Protein AF-A0A7C7L751-F1 (afdb_monomer_lite)

Foldseek 3Di:
DDQDPQDPVLVVLLVVLLVVLVVLLVCLLCVVVVVDDDLVSLQVNLVSLLVNLLSVCCRPVNDVVSVVLLVVLLVVQLVLVLCCDVPLPRPGHDADDPSQDDDDSRHRSSRSSNRSSQVSLVVVLVVLVVVVVCCVVPPDDDDDDDDVVVSCVSVVSSCSSNVSVVLSVCCVPPVVVSVVVPPPDDDPDPDDDDDDDDDDDDDDDDDDDDDDDDDDDDDDDDDDDDD

Structure (mmCIF, N/CA/C/O backbone):
data_AF-A0A7C7L751-F1
#
_entry.id   AF-A0A7C7L751-F1
#
loop_
_atom_site.group_PDB
_atom_site.id
_atom_site.type_symbol
_atom_site.label_atom_id
_atom_site.label_alt_id
_atom_site.label_comp_id
_atom_site.label_asym_id
_atom_site.label_entity_id
_atom_site.label_seq_id
_atom_site.pdbx_PDB_ins_code
_atom_site.Cartn_x
_atom_site.Cartn_y
_atom_site.Cartn_z
_atom_site.occupancy
_atom_site.B_iso_or_equiv
_atom_site.auth_seq_id
_atom_site.auth_comp_id
_atom_site.auth_asym_id
_atom_site.auth_atom_id
_atom_site.pdbx_PDB_model_num
ATOM 1 N N . MET A 1 1 ? -23.954 0.627 15.867 1.00 35.19 1 MET A N 1
ATOM 2 C CA . MET A 1 1 ? -23.634 -0.769 16.258 1.00 35.19 1 MET A CA 1
ATOM 3 C C . MET A 1 1 ? -22.351 -0.752 17.073 1.00 35.19 1 MET A C 1
ATOM 5 O O . MET A 1 1 ? -21.458 0.005 16.720 1.00 35.19 1 MET A O 1
ATOM 9 N N . LYS A 1 2 ? -22.255 -1.523 18.163 1.00 32.59 2 LYS A N 1
ATOM 10 C CA . LYS A 1 2 ? -21.018 -1.618 18.959 1.00 32.59 2 LYS A CA 1
ATOM 11 C C . LYS A 1 2 ? -20.047 -2.543 18.206 1.00 32.59 2 LYS A C 1
ATOM 13 O O . LYS A 1 2 ? -20.473 -3.654 17.889 1.00 32.59 2 LYS A O 1
ATOM 18 N N . PRO A 1 3 ? -18.810 -2.129 17.870 1.00 47.38 3 PRO A N 1
ATOM 19 C CA . PRO A 1 3 ? -17.875 -3.024 17.196 1.00 47.38 3 PRO A CA 1
ATOM 20 C C . PRO A 1 3 ? -17.608 -4.244 18.092 1.00 47.38 3 PRO A C 1
ATOM 22 O O . PRO A 1 3 ? -17.521 -4.083 19.317 1.00 47.38 3 PRO A O 1
ATOM 25 N N . PRO A 1 4 ? -17.504 -5.462 17.526 1.00 50.38 4 PRO A N 1
ATOM 26 C CA . PRO A 1 4 ? -17.192 -6.644 18.316 1.00 50.38 4 PRO A CA 1
ATOM 27 C C . PRO A 1 4 ? -15.842 -6.438 19.018 1.00 50.38 4 PRO A C 1
ATOM 29 O O . PRO A 1 4 ? -14.924 -5.863 18.422 1.00 50.38 4 PRO A O 1
ATOM 32 N N . PRO A 1 5 ? -15.686 -6.869 20.282 1.00 55.75 5 PRO A N 1
ATOM 33 C CA . PRO A 1 5 ? -14.441 -6.673 21.006 1.00 55.75 5 PRO A CA 1
ATOM 34 C C . PRO A 1 5 ? -13.314 -7.426 20.293 1.00 55.75 5 PRO A C 1
ATOM 36 O O . PRO A 1 5 ? -13.259 -8.653 20.338 1.00 55.75 5 PRO A O 1
ATOM 39 N N . ALA A 1 6 ? -12.409 -6.682 19.647 1.00 64.69 6 ALA A N 1
ATOM 40 C CA . ALA A 1 6 ? -11.219 -7.250 19.023 1.00 64.69 6 ALA A CA 1
ATOM 41 C C . ALA A 1 6 ? -10.490 -8.144 20.029 1.00 64.69 6 ALA A C 1
ATOM 43 O O . ALA A 1 6 ? -10.083 -7.667 21.099 1.00 64.69 6 ALA A O 1
ATOM 44 N N . SER A 1 7 ? -10.342 -9.424 19.675 1.00 77.69 7 SER A N 1
ATOM 45 C CA . SER A 1 7 ? -9.676 -10.418 20.512 1.00 77.69 7 SER A CA 1
ATOM 46 C C . SER A 1 7 ? -8.258 -9.953 20.856 1.00 77.69 7 SER A C 1
ATOM 48 O O . SER A 1 7 ? -7.633 -9.199 20.103 1.00 77.69 7 SER A O 1
ATOM 50 N N . ARG A 1 8 ? -7.718 -10.404 21.997 1.00 81.75 8 ARG A N 1
ATOM 51 C CA . ARG A 1 8 ? -6.341 -10.047 22.395 1.00 81.75 8 ARG A CA 1
ATOM 52 C C . ARG A 1 8 ? -5.331 -10.409 21.296 1.00 81.75 8 ARG A C 1
ATOM 54 O O . ARG A 1 8 ? -4.416 -9.636 21.042 1.00 81.75 8 ARG A O 1
ATOM 61 N N . VAL A 1 9 ? -5.579 -11.522 20.597 1.00 80.81 9 VAL A N 1
ATOM 62 C CA . VAL A 1 9 ? -4.821 -11.991 19.427 1.00 80.81 9 VAL A CA 1
ATOM 63 C C . VAL A 1 9 ? -4.841 -10.969 18.287 1.00 80.81 9 VAL A C 1
ATOM 65 O O . VAL A 1 9 ? -3.786 -10.632 17.767 1.00 80.81 9 VAL A O 1
ATOM 68 N N . TRP A 1 10 ? -6.007 -10.419 17.930 1.00 76.62 10 TRP A N 1
ATOM 69 C CA . TRP A 1 10 ? -6.113 -9.416 16.863 1.00 76.62 10 TRP A CA 1
ATOM 70 C C . TRP A 1 10 ? -5.356 -8.128 17.193 1.00 76.62 10 TRP A C 1
ATOM 72 O O . TRP A 1 10 ? -4.640 -7.588 16.354 1.00 76.62 10 TRP A O 1
ATOM 82 N N . ARG A 1 11 ? -5.464 -7.654 18.441 1.00 77.25 11 ARG A N 1
ATOM 83 C CA . ARG A 1 11 ? -4.720 -6.469 18.899 1.00 77.25 11 ARG A CA 1
ATOM 84 C C . ARG A 1 11 ? -3.210 -6.710 18.865 1.00 77.25 11 ARG A C 1
ATOM 86 O O . ARG A 1 11 ? -2.479 -5.854 18.380 1.00 77.25 11 ARG A O 1
ATOM 93 N N . ALA A 1 12 ? -2.760 -7.876 19.333 1.00 82.88 12 ALA A N 1
ATOM 94 C CA . ALA A 1 12 ? -1.356 -8.269 19.266 1.00 82.88 12 ALA A CA 1
ATOM 95 C C . ALA A 1 12 ? -0.859 -8.341 17.813 1.00 82.88 12 ALA A C 1
ATOM 97 O O . ALA A 1 12 ? 0.182 -7.771 17.511 1.00 82.88 12 ALA A O 1
ATOM 98 N N . LEU A 1 13 ? -1.630 -8.950 16.904 1.00 82.94 13 LEU A N 1
ATOM 99 C CA . LEU A 1 13 ? -1.309 -9.029 15.477 1.00 82.94 13 LEU A CA 1
ATOM 100 C C . LEU A 1 13 ? -1.128 -7.639 14.850 1.00 82.94 13 LEU A C 1
ATOM 102 O O . LEU A 1 13 ? -0.109 -7.390 14.215 1.00 82.94 13 LEU A O 1
ATOM 106 N N . VAL A 1 14 ? -2.075 -6.718 15.062 1.00 77.19 14 VAL A N 1
ATOM 107 C CA . VAL A 1 14 ? -1.998 -5.348 14.521 1.00 77.19 14 VAL A CA 1
ATOM 108 C C . VAL A 1 14 ? -0.781 -4.593 15.070 1.00 77.19 14 VAL A C 1
ATOM 110 O O . VAL A 1 14 ? -0.084 -3.932 14.304 1.00 77.19 14 VAL A O 1
ATOM 113 N N . VAL A 1 15 ? -0.477 -4.726 16.367 1.00 80.94 15 VAL A N 1
ATOM 114 C CA . VAL A 1 15 ? 0.705 -4.098 16.990 1.00 80.94 15 VAL A CA 1
ATOM 115 C C . VAL A 1 15 ? 2.013 -4.700 16.463 1.00 80.94 15 VAL A C 1
ATOM 117 O O . VAL A 1 15 ? 2.945 -3.957 16.164 1.00 80.94 15 VAL A O 1
ATOM 120 N N . VAL A 1 16 ? 2.089 -6.024 16.300 1.00 85.50 16 VAL A N 1
ATOM 121 C CA . VAL A 1 16 ? 3.265 -6.706 15.732 1.00 85.50 16 VAL A CA 1
ATOM 122 C C . VAL A 1 16 ? 3.484 -6.296 14.277 1.00 85.50 16 VAL A C 1
ATOM 124 O O . VAL A 1 16 ? 4.601 -5.938 13.919 1.00 85.50 16 VAL A O 1
ATOM 127 N N . LEU A 1 17 ? 2.431 -6.278 13.453 1.00 81.50 17 LEU A N 1
ATOM 128 C CA . LEU A 1 17 ? 2.505 -5.834 12.058 1.00 81.50 17 LEU A CA 1
ATOM 129 C C . LEU A 1 17 ? 2.935 -4.363 11.944 1.00 81.50 17 LEU A C 1
ATOM 131 O O . LEU A 1 17 ? 3.755 -4.038 11.089 1.00 81.50 17 LEU A O 1
ATOM 135 N N . PHE A 1 18 ? 2.443 -3.490 12.831 1.00 80.62 18 PHE A N 1
ATOM 136 C CA . PHE A 1 18 ? 2.855 -2.085 12.893 1.00 80.62 18 PHE A CA 1
ATOM 137 C C . PHE A 1 18 ? 4.352 -1.927 13.202 1.00 80.62 18 PHE A C 1
ATOM 139 O O . PHE A 1 18 ? 5.054 -1.217 12.484 1.00 80.62 18 PHE A O 1
ATOM 146 N N . TRP A 1 19 ? 4.865 -2.603 14.236 1.00 85.31 19 TRP A N 1
ATOM 147 C CA . TRP A 1 19 ? 6.284 -2.509 14.602 1.00 85.31 19 TRP A CA 1
ATOM 148 C C . TRP A 1 19 ? 7.206 -3.182 13.584 1.00 85.31 19 TRP A C 1
ATOM 150 O O . TRP A 1 19 ? 8.242 -2.612 13.240 1.00 85.31 19 TRP A O 1
ATOM 160 N N . ALA A 1 20 ? 6.817 -4.347 13.058 1.00 83.38 20 ALA A N 1
ATOM 161 C CA . ALA A 1 20 ? 7.533 -5.014 11.974 1.00 83.38 20 ALA A CA 1
ATOM 162 C C . ALA A 1 20 ? 7.642 -4.094 10.753 1.00 83.38 20 ALA A C 1
ATOM 164 O O . ALA A 1 20 ? 8.727 -3.934 10.197 1.00 83.38 20 ALA A O 1
ATOM 165 N N . TYR A 1 21 ? 6.548 -3.420 10.389 1.00 76.44 21 TYR A N 1
ATOM 166 C CA . TYR A 1 21 ? 6.574 -2.411 9.343 1.00 76.44 21 TYR A CA 1
ATOM 167 C C . TYR A 1 21 ? 7.488 -1.227 9.684 1.00 76.44 21 TYR A C 1
ATOM 169 O O . TYR A 1 21 ? 8.291 -0.837 8.843 1.00 76.44 21 TYR A O 1
ATOM 177 N N . ALA A 1 22 ? 7.389 -0.644 10.884 1.00 80.38 22 ALA A N 1
ATOM 178 C CA . ALA A 1 22 ? 8.189 0.524 11.256 1.00 80.38 22 ALA A CA 1
ATOM 179 C C . ALA A 1 22 ? 9.697 0.235 11.135 1.00 80.38 22 ALA A C 1
ATOM 181 O O . ALA A 1 22 ? 10.444 1.053 10.595 1.00 80.38 22 ALA A O 1
ATOM 182 N N . LEU A 1 23 ? 10.126 -0.963 11.548 1.00 85.00 23 LEU A N 1
ATOM 183 C CA . LEU A 1 23 ? 11.486 -1.473 11.355 1.00 85.00 23 LEU A CA 1
ATOM 184 C C . LEU A 1 23 ? 11.843 -1.649 9.870 1.00 85.00 23 LEU A C 1
ATOM 186 O O . LEU A 1 23 ? 12.875 -1.146 9.428 1.00 85.00 23 LEU A O 1
ATOM 190 N N . LEU A 1 24 ? 10.989 -2.314 9.086 1.00 81.38 24 LEU A N 1
ATOM 191 C CA . LEU A 1 24 ? 11.220 -2.558 7.656 1.00 81.38 24 LEU A CA 1
ATOM 192 C C . LEU A 1 24 ? 11.263 -1.266 6.822 1.00 81.38 24 LEU A C 1
ATOM 194 O O . LEU A 1 24 ? 12.096 -1.142 5.929 1.00 81.38 24 LEU A O 1
ATOM 198 N N . ASN A 1 25 ? 10.403 -0.294 7.120 1.00 77.88 25 ASN A N 1
ATOM 199 C CA . ASN A 1 25 ? 10.353 1.002 6.444 1.00 77.88 25 ASN A CA 1
ATOM 200 C C . ASN A 1 25 ? 11.555 1.879 6.813 1.00 77.88 25 ASN A C 1
ATOM 202 O O . ASN A 1 25 ? 12.138 2.526 5.945 1.00 77.88 25 ASN A O 1
ATOM 206 N N . THR A 1 26 ? 11.979 1.843 8.081 1.00 82.56 26 THR A N 1
ATOM 207 C CA . THR A 1 26 ? 13.233 2.468 8.529 1.00 82.56 26 THR A CA 1
ATOM 208 C C . THR A 1 26 ? 14.409 1.871 7.759 1.00 82.56 26 THR A C 1
ATOM 210 O O . THR A 1 26 ? 15.164 2.603 7.122 1.00 82.56 26 THR A O 1
ATOM 213 N N . TYR A 1 27 ? 14.515 0.539 7.723 1.00 84.25 27 TYR A N 1
ATOM 214 C CA . TYR A 1 27 ? 15.541 -0.160 6.954 1.00 84.25 27 TYR A CA 1
ATOM 215 C C . TYR A 1 27 ? 15.527 0.229 5.468 1.00 84.25 27 TYR A C 1
ATOM 217 O O . TYR A 1 27 ? 16.565 0.587 4.922 1.00 84.25 2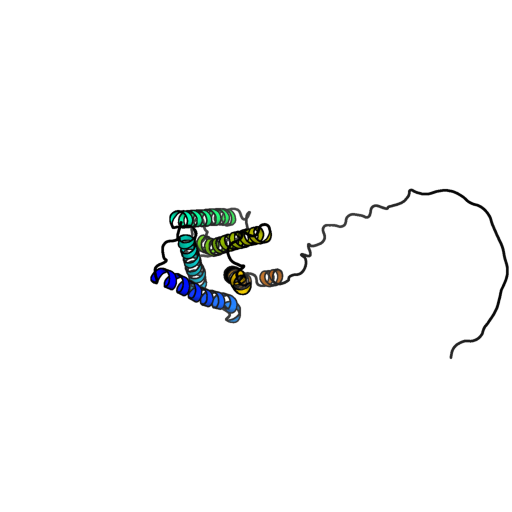7 TYR A O 1
ATOM 225 N N . PHE A 1 28 ? 14.359 0.227 4.821 1.00 78.94 28 PHE A N 1
ATOM 226 C CA . PHE A 1 28 ? 14.217 0.572 3.405 1.00 78.94 28 PHE A CA 1
ATOM 227 C C . PHE A 1 28 ? 14.567 2.042 3.114 1.00 78.94 28 PHE A C 1
ATOM 229 O O . PHE A 1 28 ? 15.225 2.325 2.116 1.00 78.94 28 PHE A O 1
ATOM 236 N N . THR A 1 29 ? 14.222 2.966 4.016 1.00 81.44 29 THR A N 1
ATOM 237 C CA . THR A 1 29 ? 14.566 4.396 3.909 1.00 81.44 29 THR A CA 1
ATOM 238 C C . THR A 1 29 ? 16.070 4.641 4.056 1.00 81.44 29 THR A C 1
ATOM 240 O O . THR A 1 29 ? 16.629 5.461 3.332 1.00 81.44 29 THR A O 1
ATOM 243 N N . PHE A 1 30 ? 16.743 3.919 4.959 1.00 81.81 30 PHE A N 1
ATOM 244 C CA . PHE A 1 30 ? 18.189 4.043 5.178 1.00 81.81 30 PHE A CA 1
ATOM 245 C C . PHE A 1 30 ? 19.040 3.147 4.266 1.00 81.81 30 PHE A C 1
ATOM 247 O O . PHE A 1 30 ? 20.243 3.376 4.154 1.00 81.81 30 PHE A O 1
ATOM 254 N N . SER A 1 31 ? 18.444 2.180 3.563 1.00 80.50 31 SER A N 1
ATOM 255 C CA . SER A 1 31 ? 19.146 1.257 2.660 1.00 80.50 31 SER A CA 1
ATOM 256 C C . SER A 1 31 ? 20.033 1.911 1.580 1.00 80.50 31 SER A C 1
ATOM 258 O O . SER A 1 31 ? 21.077 1.323 1.284 1.00 80.50 31 SER A O 1
ATOM 260 N N . PRO A 1 32 ? 19.762 3.132 1.055 1.00 79.56 32 PRO A N 1
ATOM 261 C CA . PRO A 1 32 ? 20.706 3.822 0.172 1.00 79.56 32 PRO A CA 1
ATOM 262 C C . PRO A 1 32 ? 22.052 4.143 0.843 1.00 79.56 32 PRO A C 1
ATOM 264 O O . PRO A 1 32 ? 23.077 4.141 0.169 1.00 79.56 32 PRO A O 1
ATOM 267 N N . LEU A 1 33 ? 22.082 4.359 2.167 1.00 81.94 33 LEU A N 1
ATOM 268 C CA . LEU A 1 33 ? 23.329 4.552 2.926 1.00 81.94 33 LEU A CA 1
ATOM 269 C C . LEU A 1 33 ? 24.113 3.243 3.114 1.00 81.94 33 LEU A C 1
ATOM 271 O O . LEU A 1 33 ? 25.319 3.278 3.336 1.00 81.94 33 LEU A O 1
ATOM 275 N N . LEU A 1 34 ? 23.436 2.093 3.025 1.00 80.69 34 LEU A N 1
ATOM 276 C CA . LEU A 1 34 ? 24.037 0.759 3.119 1.00 80.69 34 LEU A CA 1
ATOM 277 C C . LEU A 1 34 ? 24.489 0.225 1.742 1.00 80.69 34 LEU A C 1
ATOM 279 O O . LEU A 1 34 ? 24.973 -0.902 1.645 1.00 80.69 34 LEU A O 1
ATOM 283 N N . GLY A 1 35 ? 24.314 1.004 0.667 1.00 74.00 35 GLY A N 1
ATOM 284 C CA . GLY A 1 35 ? 24.780 0.699 -0.692 1.00 74.00 35 GLY A CA 1
ATOM 285 C C . GLY A 1 35 ? 24.047 -0.436 -1.419 1.00 74.00 35 GLY A C 1
ATOM 286 O O . GLY A 1 35 ? 24.195 -0.574 -2.630 1.00 74.00 35 GLY A O 1
ATOM 287 N N . SER A 1 36 ? 23.239 -1.242 -0.726 1.00 76.19 36 SER A N 1
ATOM 288 C CA . SER A 1 36 ? 22.439 -2.309 -1.334 1.00 76.19 36 SER A CA 1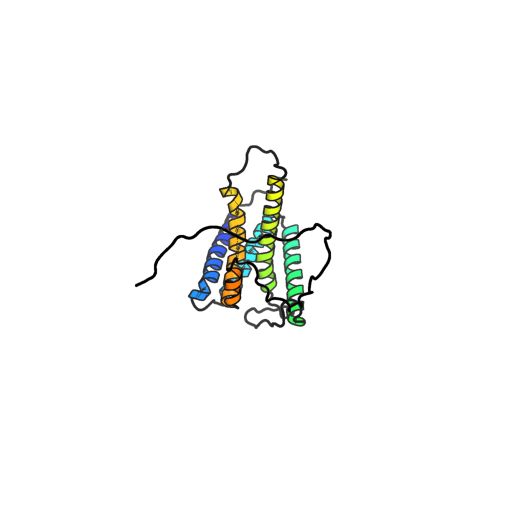
ATOM 289 C C . SER A 1 36 ? 21.156 -2.585 -0.548 1.00 76.19 36 SER A C 1
ATOM 291 O O . SER A 1 36 ? 21.115 -2.479 0.676 1.00 76.19 36 SER A O 1
ATOM 293 N N . THR A 1 37 ? 20.099 -2.967 -1.268 1.00 78.88 37 THR A N 1
ATOM 294 C CA . THR A 1 37 ? 18.831 -3.431 -0.687 1.00 78.88 37 THR A CA 1
ATOM 295 C C . THR A 1 37 ? 18.588 -4.875 -1.130 1.00 78.88 37 THR A C 1
ATOM 297 O O . THR A 1 37 ? 18.521 -5.127 -2.335 1.00 78.88 37 THR A O 1
ATOM 300 N N . PRO A 1 38 ? 18.453 -5.848 -0.213 1.00 84.69 38 PRO A N 1
ATOM 301 C CA . PRO A 1 38 ? 18.241 -7.240 -0.573 1.00 84.69 38 PRO A CA 1
ATOM 302 C C . PRO A 1 38 ? 16.858 -7.429 -1.204 1.00 84.69 38 PRO A C 1
ATOM 304 O O . PRO A 1 38 ? 15.871 -6.847 -0.749 1.00 84.69 38 PRO A O 1
ATOM 307 N N . ARG A 1 39 ? 16.764 -8.329 -2.193 1.00 84.69 39 ARG A N 1
ATOM 308 C CA . ARG A 1 39 ? 15.506 -8.724 -2.864 1.00 84.69 39 ARG A CA 1
ATOM 309 C C . ARG A 1 39 ? 14.374 -9.027 -1.877 1.00 84.69 39 ARG A C 1
ATOM 311 O O . ARG A 1 39 ? 13.232 -8.645 -2.106 1.00 84.69 39 ARG A O 1
ATOM 318 N N . LEU A 1 40 ? 14.706 -9.655 -0.748 1.00 86.06 40 LEU A N 1
ATOM 319 C CA . LEU A 1 40 ? 13.749 -9.987 0.304 1.00 86.06 40 LEU A CA 1
ATOM 320 C C . LEU A 1 40 ? 13.061 -8.746 0.904 1.00 86.06 40 LEU A C 1
ATOM 322 O O . LEU A 1 40 ? 11.870 -8.810 1.185 1.00 86.06 40 LEU A O 1
ATOM 326 N N . ALA A 1 41 ? 13.747 -7.608 1.051 1.00 83.50 41 ALA A N 1
ATOM 327 C CA . ALA A 1 41 ? 13.134 -6.390 1.589 1.00 83.50 41 ALA A CA 1
ATOM 328 C C . ALA A 1 41 ? 12.073 -5.812 0.636 1.00 83.50 41 ALA A C 1
ATOM 330 O O . ALA A 1 41 ? 10.995 -5.429 1.090 1.00 83.50 41 ALA A O 1
ATOM 331 N N . PHE A 1 42 ? 12.326 -5.839 -0.679 1.00 83.50 42 PHE A N 1
ATOM 332 C CA . PHE A 1 42 ? 11.339 -5.438 -1.689 1.00 83.50 42 PHE A CA 1
ATOM 333 C C . PHE A 1 42 ? 10.072 -6.299 -1.663 1.00 83.50 42 PHE A C 1
ATOM 335 O O . PHE A 1 42 ? 9.016 -5.794 -2.019 1.00 83.50 42 PHE A O 1
ATOM 342 N N . ILE A 1 43 ? 10.165 -7.562 -1.231 1.00 88.88 43 ILE A N 1
ATOM 343 C CA . ILE A 1 43 ? 9.033 -8.495 -1.118 1.00 88.88 43 ILE A CA 1
ATOM 344 C C . ILE A 1 43 ? 8.323 -8.350 0.237 1.00 88.88 43 ILE A C 1
ATOM 346 O O . ILE A 1 43 ? 7.096 -8.272 0.295 1.00 88.88 43 ILE A O 1
ATOM 350 N N . LEU A 1 44 ? 9.075 -8.283 1.340 1.00 88.06 44 LEU A N 1
ATOM 351 C CA . LEU A 1 44 ? 8.501 -8.223 2.685 1.00 88.06 44 LEU A CA 1
ATOM 352 C C . LEU A 1 44 ? 7.816 -6.885 2.987 1.00 88.06 44 LEU A C 1
ATOM 354 O O . LEU A 1 44 ? 6.792 -6.896 3.667 1.00 88.06 44 LEU A O 1
ATOM 358 N N . VAL A 1 45 ? 8.329 -5.749 2.494 1.00 84.88 45 VAL A N 1
ATOM 359 C CA . VAL A 1 45 ? 7.722 -4.432 2.769 1.00 84.88 45 VAL A CA 1
ATOM 360 C C . VAL A 1 45 ? 6.274 -4.358 2.240 1.00 84.88 45 VAL A C 1
ATOM 362 O O . VAL A 1 45 ? 5.384 -4.087 3.054 1.00 84.88 45 VAL A O 1
ATOM 365 N N . PRO A 1 46 ? 5.981 -4.684 0.959 1.00 88.88 46 PRO A N 1
ATOM 366 C CA . PRO A 1 46 ? 4.610 -4.761 0.462 1.00 88.88 46 PRO A CA 1
ATOM 367 C C . PRO A 1 46 ? 3.752 -5.802 1.167 1.00 88.88 46 PRO A C 1
ATOM 369 O O . PRO A 1 46 ? 2.622 -5.492 1.525 1.00 88.88 46 PRO A O 1
ATOM 372 N N . LEU A 1 47 ? 4.265 -7.011 1.422 1.00 90.38 47 LEU A N 1
ATOM 373 C CA . LEU A 1 47 ? 3.474 -8.062 2.071 1.00 90.38 47 LEU A CA 1
ATOM 374 C C . LEU A 1 47 ? 3.052 -7.683 3.497 1.00 90.38 47 LEU A C 1
ATOM 376 O O . LEU A 1 47 ? 1.882 -7.831 3.852 1.00 90.38 47 LEU A O 1
ATOM 380 N N . VAL A 1 48 ? 3.976 -7.161 4.310 1.00 87.88 48 VAL A N 1
ATOM 381 C CA . VAL A 1 48 ? 3.691 -6.774 5.700 1.00 87.88 48 VAL A CA 1
ATOM 382 C C . VAL A 1 48 ? 2.750 -5.568 5.752 1.00 87.88 48 VAL A C 1
ATOM 384 O O . VAL A 1 48 ? 1.802 -5.581 6.538 1.00 87.88 48 VAL A O 1
ATOM 387 N N . MET A 1 49 ? 2.945 -4.548 4.906 1.00 85.00 49 MET A N 1
ATOM 388 C CA . MET A 1 49 ? 2.096 -3.348 4.928 1.00 85.00 49 MET A CA 1
ATOM 389 C C . MET A 1 49 ? 0.738 -3.563 4.247 1.00 85.00 49 MET A C 1
ATOM 391 O O . MET A 1 49 ? -0.274 -3.063 4.741 1.00 85.00 49 MET A O 1
ATOM 395 N N . ALA A 1 50 ? 0.653 -4.372 3.187 1.00 91.38 50 ALA A N 1
ATOM 396 C CA . ALA A 1 50 ? -0.631 -4.813 2.644 1.00 91.38 50 ALA A CA 1
ATOM 397 C C . ALA A 1 50 ? -1.386 -5.675 3.669 1.00 91.38 50 ALA A C 1
ATOM 399 O O . ALA A 1 50 ? -2.577 -5.461 3.881 1.00 91.38 50 ALA A O 1
ATOM 400 N N . GLY A 1 51 ? -0.701 -6.577 4.382 1.00 90.69 51 GLY A N 1
ATOM 401 C CA . GLY A 1 51 ? -1.284 -7.369 5.470 1.00 90.69 51 GLY A CA 1
ATOM 402 C C . GLY A 1 51 ? -1.785 -6.517 6.643 1.00 90.69 51 GLY A C 1
ATOM 403 O O . GLY A 1 51 ? -2.902 -6.725 7.124 1.00 90.69 51 GLY A O 1
ATOM 404 N N . PHE A 1 52 ? -1.012 -5.511 7.069 1.00 87.50 52 PHE A N 1
ATOM 405 C CA . PHE A 1 52 ? -1.433 -4.523 8.071 1.00 87.50 52 PHE A CA 1
ATOM 406 C C . PHE A 1 52 ? -2.656 -3.728 7.599 1.00 87.50 52 PHE A C 1
ATOM 408 O O . PHE A 1 52 ? -3.658 -3.655 8.311 1.00 87.50 52 PHE A O 1
ATOM 415 N N . SER A 1 53 ? -2.597 -3.186 6.382 1.00 90.31 53 SER A N 1
ATOM 416 C CA . SER A 1 53 ? -3.670 -2.397 5.773 1.00 90.31 53 SER A CA 1
ATOM 417 C C . SER A 1 53 ? -4.958 -3.205 5.629 1.00 90.31 53 SER A C 1
ATOM 419 O O . SER A 1 53 ? -6.028 -2.722 5.987 1.00 90.31 53 SER A O 1
ATOM 421 N N . LEU A 1 54 ? -4.865 -4.464 5.192 1.00 91.81 54 LEU A N 1
ATOM 422 C CA . LEU A 1 54 ? -6.013 -5.358 5.059 1.00 91.81 54 LEU A CA 1
ATOM 423 C C . LEU A 1 54 ? -6.591 -5.721 6.429 1.00 91.81 54 LEU A C 1
ATOM 425 O O . LEU A 1 54 ? -7.806 -5.689 6.599 1.00 91.81 54 LEU A O 1
ATOM 429 N N . SER A 1 55 ? -5.744 -5.975 7.431 1.00 87.00 55 SER A N 1
ATOM 430 C CA . SER A 1 55 ? -6.194 -6.201 8.811 1.00 87.00 55 SER A CA 1
ATOM 431 C C . SER A 1 55 ? -6.933 -4.972 9.354 1.00 87.00 55 SER A C 1
ATOM 433 O O . SER A 1 55 ? -8.055 -5.074 9.848 1.00 87.00 55 SER A O 1
ATOM 435 N N . HIS A 1 56 ? -6.368 -3.775 9.199 1.00 84.38 56 HIS A N 1
ATOM 436 C CA . HIS A 1 56 ? -7.025 -2.539 9.621 1.00 84.38 56 HIS A CA 1
ATOM 437 C C . HIS A 1 56 ? -8.344 -2.300 8.856 1.00 84.38 56 HIS A C 1
ATOM 439 O O . HIS A 1 56 ? -9.358 -1.955 9.467 1.00 84.38 56 HIS A O 1
ATOM 445 N N . ALA A 1 57 ? -8.388 -2.598 7.552 1.00 85.50 57 ALA A N 1
ATOM 446 C CA . ALA A 1 57 ? -9.604 -2.557 6.742 1.00 85.50 57 ALA A CA 1
ATOM 447 C C . ALA A 1 57 ? -10.676 -3.537 7.244 1.00 85.50 57 ALA A C 1
ATOM 449 O O . ALA A 1 57 ? -11.830 -3.144 7.405 1.00 85.50 57 ALA A O 1
ATOM 450 N N . MET A 1 58 ? -10.313 -4.788 7.545 1.00 87.31 58 MET A N 1
ATOM 451 C CA . MET A 1 58 ? -11.228 -5.808 8.079 1.00 87.31 58 MET A CA 1
ATOM 452 C C . MET A 1 58 ? -11.819 -5.394 9.431 1.00 87.31 58 MET A C 1
ATOM 454 O O . MET A 1 58 ? -12.979 -5.702 9.700 1.00 87.31 58 MET A O 1
ATOM 458 N N . TYR A 1 59 ? -11.053 -4.676 10.258 1.00 82.69 59 TYR A N 1
ATOM 459 C CA . TYR A 1 59 ? -11.524 -4.140 11.535 1.00 82.69 59 TYR A CA 1
ATOM 460 C C . TYR A 1 59 ? -12.460 -2.931 11.371 1.00 82.69 59 TYR A C 1
ATOM 462 O O . TYR A 1 59 ? -13.503 -2.880 12.018 1.00 82.69 59 TYR A O 1
ATOM 470 N N . MET A 1 60 ? -12.114 -1.977 10.499 1.00 79.75 60 MET A N 1
ATOM 471 C CA . MET A 1 60 ? -12.858 -0.717 10.339 1.00 79.75 60 MET A CA 1
ATOM 472 C C . MET A 1 60 ? -14.093 -0.833 9.434 1.00 79.75 60 MET A C 1
ATOM 474 O O . MET A 1 60 ? -15.120 -0.225 9.718 1.00 79.75 60 MET A O 1
ATOM 478 N N . LEU A 1 61 ? -13.999 -1.597 8.342 1.00 81.69 61 LEU A N 1
ATOM 479 C CA . LEU A 1 61 ? -15.043 -1.725 7.312 1.00 81.69 61 LEU A CA 1
ATOM 480 C C . LEU A 1 61 ? -15.828 -3.047 7.424 1.00 81.69 61 LEU A C 1
ATOM 482 O O . LEU A 1 61 ? -16.892 -3.208 6.818 1.00 81.69 61 LEU A O 1
ATOM 486 N N . GLY A 1 62 ? -15.305 -4.010 8.188 1.00 81.00 62 GLY A N 1
ATOM 487 C CA . GLY A 1 62 ? -15.784 -5.390 8.217 1.00 81.00 62 GLY A CA 1
ATOM 488 C C . GLY A 1 62 ? -15.275 -6.219 7.031 1.00 81.00 62 GLY A C 1
ATOM 489 O O . GLY A 1 62 ? -14.942 -5.694 5.969 1.00 81.00 62 GLY A O 1
ATOM 490 N N . LEU A 1 63 ? -15.249 -7.546 7.202 1.00 86.81 63 LEU A N 1
ATOM 491 C CA . LEU A 1 63 ? -14.646 -8.498 6.255 1.00 86.81 63 LEU A CA 1
ATOM 492 C C . LEU A 1 63 ? -15.095 -8.305 4.795 1.00 86.81 63 LEU A C 1
ATOM 494 O O . LEU A 1 63 ? -14.256 -8.247 3.902 1.00 86.81 63 LEU A O 1
ATOM 498 N N . ARG A 1 64 ? -16.409 -8.192 4.549 1.00 87.56 64 ARG A N 1
ATOM 499 C CA . ARG A 1 64 ? -16.966 -8.100 3.185 1.00 87.56 64 ARG A CA 1
ATOM 500 C C . ARG A 1 64 ? -16.484 -6.846 2.452 1.00 87.56 64 ARG A C 1
ATOM 502 O O . ARG A 1 64 ? -16.000 -6.950 1.330 1.00 87.56 64 ARG A O 1
ATOM 509 N N . HIS A 1 65 ? -16.574 -5.681 3.093 1.00 85.12 65 HIS A N 1
ATOM 510 C CA . HIS A 1 65 ? -16.143 -4.417 2.495 1.00 85.12 65 HIS A CA 1
ATOM 511 C C . HIS A 1 65 ? -14.620 -4.327 2.378 1.00 85.12 65 HIS A C 1
ATOM 513 O O . HIS A 1 65 ? -14.130 -3.805 1.386 1.00 85.12 65 HIS A O 1
ATOM 519 N N . ALA A 1 66 ? -13.870 -4.872 3.341 1.00 88.75 66 ALA A N 1
ATOM 520 C CA . ALA A 1 66 ? -12.412 -4.916 3.277 1.00 88.75 66 ALA A CA 1
ATOM 521 C C . ALA A 1 66 ? -11.909 -5.747 2.087 1.00 88.75 66 ALA A C 1
ATOM 523 O O . ALA A 1 66 ? -11.049 -5.282 1.344 1.00 88.75 66 ALA A O 1
ATOM 524 N N . LEU A 1 67 ? -12.483 -6.936 1.863 1.00 93.75 67 LEU A N 1
ATOM 525 C CA . LEU A 1 67 ? -12.148 -7.773 0.708 1.00 93.75 67 LEU A CA 1
ATOM 526 C C . LEU A 1 67 ? -12.602 -7.143 -0.615 1.00 93.75 67 LEU A C 1
ATOM 528 O O . LEU A 1 67 ? -11.852 -7.186 -1.585 1.00 93.75 67 LEU A O 1
ATOM 532 N N . ALA A 1 68 ? -13.782 -6.513 -0.658 1.00 93.56 68 ALA A N 1
ATOM 533 C CA . ALA A 1 68 ? -14.250 -5.797 -1.846 1.00 93.56 68 ALA A CA 1
ATOM 534 C C . ALA A 1 68 ? -13.352 -4.594 -2.192 1.00 93.56 68 ALA A C 1
ATOM 536 O O . ALA A 1 68 ? -12.982 -4.418 -3.350 1.00 93.56 68 ALA A O 1
ATOM 537 N N . PHE A 1 69 ? -12.950 -3.801 -1.193 1.00 93.44 69 PHE A N 1
ATOM 538 C CA . PHE A 1 69 ? -12.027 -2.677 -1.362 1.00 93.44 69 PHE A CA 1
ATOM 539 C C . PHE A 1 69 ? -10.638 -3.161 -1.805 1.00 93.44 69 PHE A C 1
ATOM 541 O O . PHE A 1 69 ? -10.061 -2.591 -2.726 1.00 93.44 69 PHE A O 1
ATOM 548 N N . PHE A 1 70 ? -10.114 -4.231 -1.194 1.00 95.94 70 PHE A N 1
ATOM 549 C CA . PHE A 1 70 ? -8.847 -4.850 -1.595 1.00 95.94 70 PHE A CA 1
ATOM 550 C C . PHE A 1 70 ? -8.886 -5.342 -3.045 1.00 95.94 70 PHE A C 1
ATOM 552 O O . PHE A 1 70 ? -7.996 -5.008 -3.822 1.00 95.94 70 PHE A O 1
ATOM 559 N N . ALA A 1 71 ? -9.935 -6.077 -3.427 1.00 96.19 71 ALA A N 1
ATOM 560 C CA . ALA A 1 71 ? -10.108 -6.567 -4.790 1.00 96.19 71 ALA A CA 1
ATOM 561 C C . ALA A 1 71 ? -10.216 -5.412 -5.795 1.00 96.19 71 ALA A C 1
ATOM 563 O O . ALA A 1 71 ? -9.552 -5.443 -6.825 1.00 96.19 71 ALA A O 1
ATOM 564 N N . LEU A 1 72 ? -10.992 -4.368 -5.483 1.00 96.81 72 LEU A N 1
ATOM 565 C CA . LEU A 1 72 ? -11.136 -3.194 -6.345 1.00 96.81 72 LEU A CA 1
ATOM 566 C C . LEU A 1 72 ? -9.806 -2.448 -6.520 1.00 96.81 72 LEU A C 1
ATOM 568 O O . LEU A 1 72 ? -9.431 -2.139 -7.648 1.00 96.81 72 LEU A O 1
ATOM 572 N N . ALA A 1 73 ? -9.071 -2.204 -5.431 1.00 95.88 73 ALA A N 1
ATOM 573 C CA . ALA A 1 73 ? -7.754 -1.574 -5.485 1.00 95.88 73 ALA A CA 1
ATOM 574 C C . ALA A 1 73 ? -6.764 -2.413 -6.308 1.00 95.88 73 ALA A C 1
ATOM 576 O O . ALA A 1 73 ? -6.130 -1.887 -7.218 1.00 95.88 73 ALA A O 1
ATOM 577 N N . ALA A 1 74 ? -6.682 -3.721 -6.048 1.00 94.94 74 ALA A N 1
ATOM 578 C CA . ALA A 1 74 ? -5.782 -4.617 -6.765 1.00 94.94 74 ALA A CA 1
ATOM 579 C C . ALA A 1 74 ? -6.114 -4.711 -8.266 1.00 94.94 74 ALA A C 1
ATOM 581 O O . ALA A 1 74 ? -5.202 -4.665 -9.088 1.00 94.94 74 ALA A O 1
ATOM 582 N N . LEU A 1 75 ? -7.399 -4.796 -8.630 1.00 95.94 75 LEU A N 1
ATOM 583 C CA . LEU A 1 75 ? -7.851 -4.857 -10.024 1.00 95.94 75 LEU A CA 1
ATOM 584 C C . LEU A 1 75 ? -7.600 -3.546 -10.775 1.00 95.94 75 LEU A C 1
ATOM 586 O O . LEU A 1 75 ? -7.091 -3.588 -11.892 1.00 95.94 75 LEU A O 1
ATOM 590 N N . ILE A 1 76 ? -7.920 -2.391 -10.177 1.00 95.44 76 ILE A N 1
ATOM 591 C CA . ILE A 1 76 ? -7.664 -1.083 -10.798 1.00 95.44 76 ILE A CA 1
ATOM 592 C C . ILE A 1 76 ? -6.159 -0.883 -10.986 1.00 95.44 76 ILE A C 1
ATOM 594 O O . ILE A 1 76 ? -5.722 -0.573 -12.091 1.00 95.44 76 ILE A O 1
ATOM 598 N N . SER A 1 77 ? -5.356 -1.110 -9.944 1.00 94.38 77 SER A N 1
ATOM 599 C CA . SER A 1 77 ? -3.902 -0.968 -10.032 1.00 94.38 77 SER A CA 1
ATOM 600 C C . SER A 1 77 ? -3.286 -1.916 -11.059 1.00 94.38 77 SER A C 1
ATOM 602 O O . SER A 1 77 ? -2.480 -1.470 -11.868 1.00 94.38 77 SER A O 1
ATOM 604 N N . LEU A 1 78 ? -3.698 -3.189 -11.095 1.00 94.50 78 LEU A N 1
ATOM 605 C CA . LEU A 1 78 ? -3.225 -4.132 -12.111 1.00 94.50 78 LEU A CA 1
ATOM 606 C C . LEU A 1 78 ? -3.625 -3.698 -13.528 1.00 94.50 78 LEU A C 1
ATOM 608 O O . LEU A 1 78 ? -2.807 -3.796 -14.433 1.00 94.50 78 LEU A O 1
ATOM 612 N N . ALA A 1 79 ? -4.851 -3.207 -13.730 1.00 94.06 79 ALA A N 1
ATOM 613 C CA . ALA A 1 79 ? -5.317 -2.769 -15.044 1.00 94.06 79 ALA A CA 1
ATOM 614 C C . ALA A 1 79 ? -4.544 -1.543 -15.560 1.00 94.06 79 ALA A C 1
ATOM 616 O O . ALA A 1 79 ? -4.155 -1.516 -16.726 1.00 94.06 79 ALA A O 1
ATOM 617 N N . PHE A 1 80 ? -4.282 -0.553 -14.699 1.00 94.12 80 PHE A N 1
ATOM 618 C CA . PHE A 1 80 ? -3.488 0.628 -15.058 1.00 94.12 80 PHE A CA 1
ATOM 619 C C . PHE A 1 80 ? -2.011 0.293 -15.299 1.00 94.12 80 PHE A C 1
ATOM 621 O O . PHE A 1 80 ? -1.426 0.816 -16.244 1.00 94.12 80 PHE A O 1
ATOM 628 N N . GLU A 1 81 ? -1.420 -0.602 -14.506 1.00 93.25 81 GLU A N 1
ATOM 629 C CA . GLU A 1 81 ? -0.041 -1.071 -14.707 1.00 93.25 81 GLU A CA 1
ATOM 630 C C . GLU A 1 81 ? 0.097 -1.919 -15.975 1.00 93.25 81 GLU A C 1
ATOM 632 O O . GLU A 1 81 ? 1.001 -1.684 -16.769 1.00 93.25 81 GLU A O 1
ATOM 637 N N . ALA A 1 82 ? -0.826 -2.852 -16.234 1.00 93.56 82 ALA A N 1
ATOM 638 C CA . ALA A 1 82 ? -0.796 -3.680 -17.440 1.00 93.56 82 ALA A CA 1
ATOM 639 C C . ALA A 1 82 ? -1.003 -2.830 -18.704 1.00 93.56 82 ALA A C 1
ATOM 641 O O . ALA A 1 82 ? -0.285 -2.995 -19.688 1.00 93.56 82 ALA A O 1
ATOM 642 N N . ALA A 1 83 ? -1.924 -1.858 -18.665 1.00 93.12 83 ALA A N 1
ATOM 643 C CA . ALA A 1 83 ? -2.063 -0.868 -19.730 1.00 93.12 83 ALA A CA 1
ATOM 644 C C . ALA A 1 83 ? -0.800 0.002 -19.871 1.00 93.12 83 ALA A C 1
ATOM 646 O O . ALA A 1 83 ? -0.384 0.298 -20.991 1.00 93.12 83 ALA A O 1
ATOM 647 N N . GLY A 1 84 ? -0.167 0.384 -18.758 1.00 92.06 84 GLY A N 1
ATOM 648 C CA . GLY A 1 84 ? 1.092 1.128 -18.719 1.00 92.06 84 GLY A CA 1
ATOM 649 C C . GLY A 1 84 ? 2.236 0.387 -19.409 1.00 92.06 84 GLY A C 1
ATOM 650 O O . GLY A 1 84 ? 2.829 0.936 -20.333 1.00 92.06 84 GLY A O 1
ATOM 651 N N . VAL A 1 85 ? 2.487 -0.868 -19.031 1.00 92.50 85 VAL A N 1
ATOM 652 C CA . VAL A 1 85 ? 3.530 -1.726 -19.618 1.00 92.50 85 VAL A CA 1
ATOM 653 C C . VAL A 1 85 ? 3.250 -2.035 -21.094 1.00 92.50 85 VAL A C 1
ATOM 655 O O . VAL A 1 85 ? 4.168 -1.974 -21.909 1.00 92.50 85 VAL A O 1
ATOM 658 N N . ALA A 1 86 ? 1.994 -2.319 -21.460 1.00 91.50 86 ALA A N 1
ATOM 659 C CA . ALA A 1 86 ? 1.633 -2.703 -22.828 1.00 91.50 86 ALA A CA 1
ATOM 660 C C . ALA A 1 86 ? 1.599 -1.531 -23.828 1.00 91.50 86 ALA A C 1
ATOM 662 O O . ALA A 1 86 ? 1.835 -1.740 -25.016 1.00 91.50 86 ALA A O 1
ATOM 663 N N . THR A 1 87 ? 1.279 -0.309 -23.382 1.00 91.69 87 THR A N 1
ATOM 664 C CA . THR A 1 87 ? 1.088 0.854 -24.280 1.00 91.69 87 THR A CA 1
ATOM 665 C C . THR A 1 87 ? 2.112 1.971 -24.097 1.00 91.69 87 THR A C 1
ATOM 667 O O . THR A 1 87 ? 2.243 2.827 -24.969 1.00 91.69 87 THR A O 1
ATOM 670 N N . GLY A 1 88 ? 2.787 2.031 -22.948 1.00 87.75 88 GLY A N 1
ATOM 671 C CA . GLY A 1 88 ? 3.605 3.171 -22.536 1.00 87.75 88 GLY A CA 1
ATOM 672 C C . GLY A 1 88 ? 2.820 4.459 -22.235 1.00 87.75 88 GLY A C 1
ATOM 673 O O . GLY A 1 88 ? 3.430 5.471 -21.897 1.00 87.75 88 GLY A O 1
ATOM 674 N N . ALA A 1 89 ? 1.485 4.467 -22.344 1.00 85.19 89 ALA A N 1
ATOM 675 C CA . ALA A 1 89 ? 0.689 5.698 -22.299 1.00 85.19 89 ALA A CA 1
ATOM 676 C C . ALA A 1 89 ? 0.418 6.228 -20.878 1.00 85.19 89 ALA A C 1
ATOM 678 O O . ALA A 1 89 ? 0.176 7.421 -20.711 1.00 85.19 89 ALA A O 1
ATOM 679 N N . VAL A 1 90 ? 0.443 5.361 -19.856 1.00 88.00 90 VAL A N 1
ATOM 680 C CA . VAL A 1 90 ? 0.070 5.728 -18.474 1.00 88.00 90 VAL A CA 1
ATOM 681 C C . VAL A 1 90 ? 1.243 6.348 -17.709 1.00 88.00 90 VAL A C 1
ATOM 683 O O . VAL A 1 90 ? 1.105 7.426 -17.135 1.00 88.00 90 VAL A O 1
ATOM 686 N N . TYR A 1 91 ? 2.404 5.684 -17.714 1.00 84.38 91 TYR A N 1
ATOM 687 C CA . TYR A 1 91 ? 3.590 6.090 -16.943 1.00 84.38 91 TYR A CA 1
ATOM 688 C C . TYR A 1 91 ? 4.843 6.309 -17.819 1.00 84.38 91 TYR A C 1
ATOM 690 O O . TYR A 1 91 ? 5.946 6.475 -17.297 1.00 84.38 91 TYR A O 1
ATOM 698 N N . GLY A 1 92 ? 4.685 6.330 -19.148 1.00 88.31 92 GLY A N 1
ATOM 699 C CA . GLY A 1 92 ? 5.784 6.257 -20.116 1.00 88.31 92 GLY A CA 1
ATOM 700 C C . GLY A 1 92 ? 6.155 4.807 -20.469 1.00 88.31 92 GLY A C 1
ATOM 701 O O . GLY A 1 92 ? 5.557 3.877 -19.932 1.00 88.31 92 GLY A O 1
ATOM 702 N N . PRO A 1 93 ? 7.129 4.583 -21.369 1.00 86.69 93 PRO A N 1
ATOM 703 C CA . PRO A 1 93 ? 7.628 3.245 -21.691 1.00 86.69 93 PRO A CA 1
ATOM 704 C C . PRO A 1 93 ? 8.553 2.701 -20.584 1.00 86.69 93 PRO A C 1
ATOM 706 O O . PRO A 1 93 ? 9.613 3.266 -20.313 1.00 86.69 93 PRO A O 1
ATOM 709 N N . TYR A 1 94 ? 8.166 1.584 -19.963 1.00 86.94 94 TYR A N 1
ATOM 710 C CA . TYR A 1 94 ? 8.956 0.824 -18.983 1.00 86.94 94 TYR A CA 1
ATOM 711 C C . TYR A 1 94 ? 8.570 -0.661 -19.023 1.00 86.94 94 TYR A C 1
ATOM 713 O O . TYR A 1 94 ? 7.448 -1.010 -19.390 1.00 86.94 94 TYR A O 1
ATOM 721 N N . HIS A 1 95 ? 9.488 -1.537 -18.609 1.00 87.38 95 HIS A N 1
ATOM 722 C CA . HIS A 1 95 ? 9.262 -2.981 -18.508 1.00 87.38 95 HIS A CA 1
ATOM 723 C C . HIS A 1 95 ? 9.806 -3.516 -17.178 1.00 87.38 95 HIS A C 1
ATOM 725 O O . HIS A 1 95 ? 10.858 -3.076 -16.708 1.00 87.38 95 HIS A O 1
ATOM 731 N N . TYR A 1 96 ? 9.103 -4.476 -16.572 1.00 88.50 96 TYR A N 1
ATOM 732 C CA . TYR A 1 96 ? 9.533 -5.114 -15.328 1.00 88.50 96 TYR A CA 1
ATOM 733 C C . TYR A 1 96 ? 10.518 -6.257 -15.582 1.00 88.50 96 TYR A C 1
ATOM 735 O O . TYR A 1 96 ? 10.241 -7.187 -16.343 1.00 88.50 96 TYR A O 1
ATOM 743 N N . THR A 1 97 ? 11.641 -6.235 -14.866 1.00 88.12 97 THR A N 1
ATOM 744 C CA . THR A 1 97 ? 12.600 -7.346 -14.830 1.00 88.12 97 THR A CA 1
ATOM 745 C C . THR A 1 97 ? 12.059 -8.533 -14.027 1.00 88.12 97 THR A C 1
ATOM 747 O O . THR A 1 97 ? 11.127 -8.407 -13.230 1.00 88.12 97 THR A O 1
ATOM 750 N N . ASP A 1 98 ? 12.694 -9.693 -14.178 1.00 86.75 98 ASP A N 1
ATOM 751 C CA . ASP A 1 98 ? 12.335 -10.959 -13.504 1.00 86.75 98 ASP A CA 1
ATOM 752 C C . ASP A 1 98 ? 12.686 -10.957 -11.994 1.00 86.75 98 ASP A C 1
ATOM 754 O O . ASP A 1 98 ? 12.528 -11.930 -11.255 1.00 86.75 98 ASP A O 1
ATOM 758 N N . PHE A 1 99 ? 13.142 -9.809 -11.481 1.00 85.81 99 PHE A N 1
ATOM 759 C CA . PHE A 1 99 ? 13.471 -9.602 -10.074 1.00 85.81 99 PHE A CA 1
ATOM 760 C C . PHE A 1 99 ? 12.259 -9.771 -9.140 1.00 85.81 99 PHE A C 1
ATOM 762 O O . PHE A 1 99 ? 12.440 -10.118 -7.972 1.00 85.81 99 PHE A O 1
ATOM 769 N N . LEU A 1 100 ? 11.027 -9.582 -9.625 1.00 84.00 100 LEU A N 1
ATOM 770 C CA . LEU A 1 100 ? 9.797 -9.667 -8.821 1.00 84.00 100 LEU A CA 1
ATOM 771 C C . LEU A 1 100 ? 8.785 -10.703 -9.339 1.00 84.00 100 LEU A C 1
ATOM 773 O O . LEU A 1 100 ? 7.583 -10.531 -9.153 1.00 84.00 100 LEU A O 1
ATOM 777 N N . ASP A 1 101 ? 9.251 -11.789 -9.957 1.00 84.31 101 ASP A N 1
ATOM 778 C CA . ASP A 1 101 ? 8.371 -12.906 -10.317 1.00 84.31 101 ASP A CA 1
ATOM 779 C C . ASP A 1 101 ? 7.604 -13.483 -9.107 1.00 84.31 101 ASP A C 1
ATOM 781 O O . ASP A 1 101 ? 8.152 -13.530 -7.998 1.00 84.31 101 ASP A O 1
ATOM 785 N N . PRO A 1 102 ? 6.364 -13.977 -9.305 1.00 91.44 102 PRO A N 1
ATOM 786 C CA . PRO A 1 102 ? 5.658 -14.133 -10.587 1.00 91.44 102 PRO A CA 1
ATOM 787 C C . PRO A 1 102 ? 4.952 -12.862 -11.104 1.00 91.44 102 PRO A C 1
ATOM 789 O O . PRO A 1 102 ? 4.453 -12.040 -10.330 1.00 91.44 102 PRO A O 1
ATOM 792 N N . LYS A 1 103 ? 4.846 -12.750 -12.435 1.00 91.62 103 LYS A N 1
ATOM 793 C CA . LYS A 1 103 ? 4.124 -11.685 -13.157 1.00 91.62 103 LYS A CA 1
ATOM 794 C C . LYS A 1 103 ? 2.764 -12.157 -13.689 1.00 91.62 103 LYS A C 1
ATOM 796 O O . LYS A 1 103 ? 2.545 -13.345 -13.912 1.00 91.62 103 LYS A O 1
ATOM 801 N N . LEU A 1 104 ? 1.872 -11.201 -13.934 1.00 90.75 104 LEU A N 1
ATOM 802 C CA . LEU A 1 104 ? 0.581 -11.346 -14.603 1.00 90.75 104 LEU A CA 1
ATOM 803 C C . LEU A 1 104 ? 0.412 -10.151 -15.554 1.00 90.75 104 LEU A C 1
ATOM 805 O O . LEU A 1 104 ? 0.501 -9.011 -15.110 1.00 90.75 104 LEU A O 1
ATOM 809 N N . PHE A 1 105 ? 0.211 -10.405 -16.853 1.00 90.62 105 PHE A N 1
ATOM 810 C CA . PHE A 1 105 ? 0.262 -9.372 -17.909 1.00 90.62 105 PHE A CA 1
ATOM 811 C C . PHE A 1 105 ? 1.556 -8.529 -17.858 1.00 90.62 105 PHE A C 1
ATOM 813 O O . PHE A 1 105 ? 1.508 -7.304 -17.876 1.00 90.62 105 PHE A O 1
ATOM 820 N N . ASP A 1 106 ? 2.705 -9.197 -17.692 1.00 89.62 106 ASP A N 1
ATOM 821 C CA . ASP A 1 106 ? 4.044 -8.601 -17.516 1.00 89.62 106 ASP A CA 1
ATOM 822 C C . ASP A 1 106 ? 4.226 -7.675 -16.292 1.00 89.62 106 ASP A C 1
ATOM 824 O O . ASP A 1 106 ? 5.315 -7.146 -16.060 1.00 89.62 106 ASP A O 1
ATOM 828 N N . VAL A 1 107 ? 3.209 -7.563 -15.431 1.00 91.69 107 VAL A N 1
ATOM 829 C CA . VAL A 1 107 ? 3.249 -6.836 -14.156 1.00 91.69 107 VAL A CA 1
ATOM 830 C C . VAL A 1 107 ? 3.455 -7.821 -12.995 1.00 91.69 107 VAL A C 1
ATOM 832 O O . VAL A 1 107 ? 2.666 -8.754 -12.844 1.00 91.69 107 VAL A O 1
ATOM 835 N N . PRO A 1 108 ? 4.469 -7.648 -12.128 1.00 93.88 108 PRO A N 1
ATOM 836 C CA . PRO A 1 108 ? 4.636 -8.451 -10.916 1.00 93.88 108 PRO A CA 1
ATOM 837 C C . PRO A 1 108 ? 3.375 -8.483 -10.043 1.00 93.88 108 PRO A C 1
ATOM 839 O O . PRO A 1 108 ? 2.832 -7.430 -9.709 1.00 93.88 108 PRO A O 1
ATOM 842 N N . LEU A 1 109 ? 2.950 -9.659 -9.564 1.00 92.25 109 LEU A N 1
ATOM 843 C CA . LEU A 1 109 ? 1.791 -9.782 -8.655 1.00 92.25 109 LEU A CA 1
ATOM 844 C C . LEU A 1 109 ? 1.968 -9.020 -7.329 1.00 92.25 109 LEU A C 1
ATOM 846 O O . LEU A 1 109 ? 0.998 -8.725 -6.631 1.00 92.25 109 LEU A O 1
ATOM 850 N N . LEU A 1 110 ? 3.208 -8.664 -6.995 1.00 92.31 110 LEU A N 1
ATOM 851 C CA . LEU A 1 110 ? 3.546 -7.814 -5.863 1.00 92.31 110 LEU A CA 1
ATOM 852 C C . LEU A 1 110 ? 3.131 -6.343 -6.064 1.00 92.31 110 LEU A C 1
ATOM 854 O O . LEU A 1 110 ? 2.873 -5.652 -5.083 1.00 92.31 110 LEU A O 1
ATOM 858 N N . VAL A 1 111 ? 3.035 -5.850 -7.304 1.00 92.38 111 VAL A N 1
ATOM 859 C CA . VAL A 1 111 ? 2.723 -4.438 -7.602 1.00 92.38 111 VAL A CA 1
ATOM 860 C C . VAL A 1 111 ? 1.307 -4.048 -7.142 1.00 92.38 111 VAL A C 1
ATOM 862 O O . VAL A 1 111 ? 1.196 -3.065 -6.409 1.00 92.38 111 VAL A O 1
ATOM 865 N N . PRO A 1 112 ? 0.233 -4.816 -7.422 1.00 92.88 112 PRO A N 1
ATOM 866 C CA . PRO A 1 112 ? -1.088 -4.571 -6.831 1.00 92.88 112 PRO A CA 1
ATOM 867 C C . PRO A 1 112 ? -1.103 -4.547 -5.291 1.00 92.88 112 PRO A C 1
ATOM 869 O O . PRO A 1 112 ? -1.849 -3.769 -4.696 1.00 92.88 112 PRO A O 1
ATOM 872 N N . LEU A 1 113 ? -0.257 -5.350 -4.632 1.00 92.31 113 LEU A N 1
ATOM 873 C CA . LEU A 1 113 ? -0.118 -5.343 -3.169 1.00 92.31 113 LEU A CA 1
ATOM 874 C C . LEU A 1 113 ? 0.586 -4.071 -2.675 1.00 92.31 113 LEU A C 1
ATOM 876 O O . LEU A 1 113 ? 0.114 -3.447 -1.724 1.00 92.31 113 LEU A O 1
ATOM 880 N N . SER A 1 114 ? 1.657 -3.647 -3.355 1.00 91.25 114 SER A N 1
ATOM 881 C CA . SER A 1 114 ? 2.334 -2.369 -3.103 1.00 91.25 114 SER A CA 1
ATOM 882 C C . SER A 1 114 ? 1.387 -1.179 -3.277 1.00 91.25 114 SER A C 1
ATOM 884 O O . SER A 1 114 ? 1.384 -0.266 -2.455 1.00 91.25 114 SER A O 1
ATOM 886 N N . TRP A 1 115 ? 0.529 -1.196 -4.299 1.00 93.38 115 TRP A N 1
ATOM 887 C CA . TRP A 1 115 ? -0.491 -0.166 -4.476 1.00 93.38 115 TRP A CA 1
ATOM 888 C C . TRP A 1 115 ? -1.529 -0.181 -3.355 1.00 93.38 115 TRP A C 1
ATOM 890 O O . TRP A 1 115 ? -1.809 0.867 -2.772 1.00 93.38 115 TRP A O 1
ATOM 900 N N . PHE A 1 116 ? -2.063 -1.349 -2.985 1.00 93.88 116 PHE A N 1
ATOM 901 C CA . PHE A 1 116 ? -3.037 -1.459 -1.895 1.00 93.88 116 PHE A CA 1
ATOM 902 C C . PHE A 1 116 ? -2.503 -0.906 -0.562 1.00 93.88 116 PHE A C 1
ATOM 904 O O . PHE A 1 116 ? -3.228 -0.208 0.152 1.00 93.88 116 PHE A O 1
ATOM 911 N N . MET A 1 117 ? -1.224 -1.153 -0.258 1.00 88.69 117 MET A N 1
ATOM 912 C CA . MET A 1 117 ? -0.564 -0.664 0.958 1.00 88.69 117 MET A CA 1
ATOM 913 C C . MET A 1 117 ? -0.443 0.873 1.024 1.00 88.69 117 MET A C 1
ATOM 915 O O . MET A 1 117 ? -0.215 1.412 2.101 1.00 88.69 117 MET A O 1
ATOM 919 N N . ILE A 1 118 ? -0.584 1.572 -0.108 1.00 88.44 118 ILE A N 1
ATOM 920 C CA . ILE A 1 118 ? -0.602 3.042 -0.210 1.00 88.44 118 ILE A CA 1
ATOM 921 C C . ILE A 1 118 ? -2.052 3.548 -0.257 1.00 88.44 118 ILE A C 1
ATOM 923 O O . ILE A 1 118 ? -2.424 4.473 0.469 1.00 88.44 118 ILE A O 1
ATOM 927 N N . ILE A 1 119 ? -2.890 2.914 -1.085 1.00 92.38 119 ILE A N 1
ATOM 928 C CA . ILE A 1 119 ? -4.289 3.296 -1.318 1.00 92.38 119 ILE A CA 1
ATOM 929 C C . ILE A 1 119 ? -5.103 3.236 -0.024 1.00 92.38 119 ILE A C 1
ATOM 931 O O . ILE A 1 119 ? -5.870 4.158 0.253 1.00 92.38 119 ILE A O 1
ATOM 935 N N . TYR A 1 120 ? -4.953 2.180 0.783 1.00 91.06 120 TYR A N 1
ATOM 936 C CA . TYR A 1 120 ? -5.769 2.029 1.987 1.00 91.06 120 TYR A CA 1
ATOM 937 C C . TYR A 1 120 ? -5.426 3.050 3.096 1.00 91.06 120 TYR A C 1
ATOM 939 O O . TYR A 1 120 ? -6.353 3.713 3.575 1.00 91.06 120 TYR A O 1
ATOM 947 N N . PRO A 1 121 ? -4.149 3.274 3.482 1.00 87.00 121 PRO A N 1
ATOM 948 C CA . PRO A 1 121 ? -3.790 4.375 4.378 1.00 87.00 121 PRO A CA 1
ATOM 949 C C . PRO A 1 121 ? -4.186 5.748 3.827 1.00 87.00 121 PRO A C 1
ATOM 951 O O . PRO A 1 121 ? -4.690 6.570 4.587 1.00 87.00 121 PRO A O 1
ATOM 954 N N . GLY A 1 122 ? -4.047 5.981 2.515 1.00 88.00 122 GLY A N 1
ATOM 955 C CA . GLY A 1 122 ? -4.512 7.208 1.859 1.00 88.00 122 GLY A CA 1
ATOM 956 C C . GLY A 1 122 ? -6.025 7.420 1.993 1.00 88.00 122 GLY A C 1
ATOM 957 O O . GLY A 1 122 ? -6.470 8.502 2.369 1.00 88.00 122 GLY A O 1
ATOM 958 N N . TYR A 1 123 ? -6.825 6.373 1.778 1.00 89.81 123 TYR A N 1
ATOM 959 C CA . TYR A 1 123 ? -8.270 6.389 2.017 1.00 89.81 123 TYR A CA 1
ATOM 960 C C . TYR A 1 123 ? -8.600 6.683 3.489 1.00 89.81 123 TYR A C 1
ATOM 962 O O . TYR A 1 123 ? -9.424 7.557 3.767 1.00 89.81 123 TYR A O 1
ATOM 970 N N . ALA A 1 124 ? -7.950 6.006 4.441 1.00 86.81 124 ALA A N 1
ATOM 971 C CA . ALA A 1 124 ? -8.178 6.229 5.870 1.00 86.81 124 ALA A CA 1
ATOM 972 C C . ALA A 1 124 ? -7.821 7.669 6.291 1.00 86.81 124 ALA A C 1
ATOM 974 O O . ALA A 1 124 ? -8.588 8.315 7.005 1.00 86.81 124 ALA A O 1
ATOM 975 N N . LEU A 1 125 ? -6.700 8.188 5.782 1.00 86.12 125 LEU A N 1
ATOM 976 C CA . LEU A 1 125 ? -6.227 9.558 5.964 1.00 86.12 125 LEU A CA 1
ATOM 977 C C . LEU A 1 125 ? -7.225 10.591 5.417 1.00 86.12 125 LEU A C 1
ATOM 979 O O . LEU A 1 125 ? -7.589 11.521 6.133 1.00 86.12 125 LEU A O 1
ATOM 983 N N . VAL A 1 126 ? -7.710 10.417 4.183 1.00 87.38 126 VAL A N 1
ATOM 984 C CA . VAL A 1 126 ? -8.682 11.335 3.560 1.00 87.38 126 VAL A CA 1
ATOM 985 C C . VAL A 1 126 ? -10.015 11.330 4.306 1.00 87.38 126 VAL A C 1
ATOM 987 O O . VAL A 1 126 ? -10.551 12.401 4.576 1.00 87.38 126 VAL A O 1
ATOM 990 N N . ASN A 1 127 ? -10.534 10.162 4.704 1.00 83.50 127 ASN A N 1
ATOM 991 C CA . ASN A 1 127 ? -11.770 10.091 5.493 1.00 83.50 127 ASN A CA 1
ATOM 992 C C . ASN A 1 127 ? -11.607 10.759 6.863 1.00 83.50 127 ASN A C 1
ATOM 994 O O . ASN A 1 127 ? -12.499 11.486 7.293 1.00 83.50 127 ASN A O 1
ATOM 998 N N . TYR A 1 128 ? -10.463 10.564 7.527 1.00 82.94 128 TYR A N 1
ATOM 999 C CA . TYR A 1 128 ? -10.174 11.228 8.795 1.00 82.94 128 TYR A CA 1
ATOM 1000 C C . TYR A 1 128 ? -10.104 12.753 8.630 1.00 82.94 128 TYR A C 1
ATOM 1002 O O . TYR A 1 128 ? -10.779 13.476 9.357 1.00 82.94 128 TYR A O 1
ATOM 1010 N N . LEU A 1 129 ? -9.359 13.256 7.640 1.00 84.69 129 LEU A N 1
ATOM 1011 C CA . LEU A 1 129 ? -9.262 14.692 7.356 1.00 84.69 129 LEU A CA 1
ATOM 1012 C C . LEU A 1 129 ? -10.616 15.308 6.976 1.00 84.69 129 LEU A C 1
ATOM 1014 O O . LEU A 1 129 ? -10.945 16.388 7.459 1.00 84.69 129 LEU A O 1
ATOM 1018 N N . ALA A 1 130 ? -11.420 14.620 6.161 1.00 81.38 130 ALA A N 1
ATOM 1019 C CA . ALA A 1 130 ? -12.762 15.065 5.794 1.00 81.38 130 ALA A CA 1
ATOM 1020 C C . ALA A 1 130 ? -13.691 15.123 7.016 1.00 81.38 130 ALA A C 1
ATOM 1022 O O . ALA A 1 130 ? -14.369 16.127 7.225 1.00 81.38 130 ALA A O 1
ATOM 1023 N N . TYR A 1 131 ? -13.673 14.090 7.863 1.00 78.00 131 TYR A N 1
ATOM 1024 C CA . TYR A 1 131 ? -14.431 14.061 9.112 1.00 78.00 131 TYR A CA 1
ATOM 1025 C C . TYR A 1 131 ? -14.009 15.204 10.051 1.00 78.00 131 TYR A C 1
ATOM 1027 O O . TYR A 1 131 ? -14.859 15.952 10.523 1.00 78.00 131 TYR A O 1
ATOM 1035 N N . ARG A 1 132 ? -12.702 15.436 10.227 1.00 76.94 132 ARG A N 1
ATOM 1036 C CA . ARG A 1 132 ? -12.162 16.553 11.023 1.00 76.94 132 ARG A CA 1
ATOM 1037 C C . ARG A 1 132 ? -12.516 17.932 10.465 1.00 76.94 132 ARG A C 1
ATOM 1039 O O . ARG A 1 132 ? -12.808 18.839 11.239 1.00 76.94 132 ARG A O 1
ATOM 1046 N N . ALA A 1 133 ? -12.524 18.100 9.144 1.00 79.88 133 ALA A N 1
ATOM 1047 C CA . ALA A 1 133 ? -12.963 19.339 8.507 1.00 79.88 133 ALA A CA 1
ATOM 1048 C C . ALA A 1 133 ? -14.467 19.591 8.719 1.00 79.88 133 ALA A C 1
ATOM 1050 O O . ALA A 1 133 ? -14.873 20.734 8.927 1.00 79.88 133 ALA A O 1
ATOM 1051 N N . LEU A 1 134 ? -15.285 18.531 8.713 1.00 76.94 134 LEU A N 1
ATOM 1052 C CA . LEU A 1 134 ? -16.710 18.605 9.037 1.00 76.94 134 LEU A CA 1
ATOM 1053 C C . LEU A 1 134 ? -16.942 18.916 10.523 1.00 76.94 134 LEU A C 1
ATOM 1055 O O . LEU A 1 134 ? -17.720 19.820 10.804 1.00 76.94 134 LEU A O 1
ATOM 1059 N N . GLU A 1 135 ? -16.229 18.275 11.458 1.00 71.75 135 GLU A N 1
ATOM 1060 C CA . GLU A 1 135 ? -16.291 18.608 12.894 1.00 71.75 135 GLU A CA 1
ATOM 1061 C C . GLU A 1 135 ? -15.880 20.063 13.165 1.00 71.75 135 GLU A C 1
ATOM 1063 O O . GLU A 1 135 ? -16.545 20.767 13.917 1.00 71.75 135 GLU A O 1
ATOM 1068 N N . ALA A 1 136 ? -14.818 20.557 12.523 1.00 73.19 136 ALA A N 1
ATOM 1069 C CA . ALA A 1 136 ? -14.390 21.948 12.673 1.00 73.19 136 ALA A CA 1
ATOM 1070 C C . ALA A 1 136 ? -15.409 22.955 12.103 1.00 73.19 136 ALA A C 1
ATOM 1072 O O . ALA A 1 136 ? -15.461 24.104 12.543 1.00 73.19 136 ALA A O 1
ATOM 1073 N N . ARG A 1 137 ? -16.214 22.543 11.113 1.00 73.81 137 ARG A N 1
ATOM 1074 C CA . ARG A 1 137 ? -17.260 23.373 10.497 1.00 73.81 137 ARG A CA 1
ATOM 1075 C C . ARG A 1 137 ? -18.556 23.346 11.305 1.00 73.81 137 ARG A C 1
ATOM 1077 O O . ARG A 1 137 ? -19.151 24.398 11.521 1.00 73.81 137 ARG A O 1
ATOM 1084 N N . TRP A 1 138 ? -18.979 22.154 11.715 1.00 65.75 138 TRP A N 1
ATOM 1085 C CA . TRP A 1 138 ? -20.209 21.834 12.434 1.00 65.75 138 TRP A CA 1
ATOM 1086 C C . TRP A 1 138 ? -19.858 20.883 13.589 1.00 65.75 138 TRP A C 1
ATOM 1088 O O . TRP A 1 138 ? -19.957 19.665 13.422 1.00 65.75 138 TRP A O 1
ATOM 1098 N N . PRO A 1 139 ? -19.422 21.405 14.750 1.00 57.78 139 PRO A N 1
ATOM 1099 C CA . PRO A 1 139 ? -18.972 20.563 15.850 1.00 57.78 139 PRO A CA 1
ATOM 1100 C C . PRO A 1 139 ? -20.120 19.679 16.349 1.00 57.78 139 PRO A C 1
ATOM 1102 O O . PRO A 1 139 ? -21.113 20.211 16.860 1.00 57.78 139 PRO A O 1
ATOM 1105 N N . PRO A 1 140 ? -20.021 18.337 16.240 1.00 52.31 140 PRO A N 1
ATOM 1106 C CA . PRO A 1 140 ? -20.917 17.476 16.987 1.00 52.31 140 PRO A CA 1
ATOM 1107 C C . PRO A 1 140 ? -20.682 17.761 18.471 1.00 52.31 140 PRO A C 1
ATOM 1109 O O . PRO A 1 140 ? -19.542 17.931 18.904 1.00 52.31 140 PRO A O 1
ATOM 1112 N N . CYS A 1 141 ? -21.749 17.804 19.266 1.00 55.31 141 CYS A N 1
ATOM 1113 C CA . CYS A 1 141 ? -21.641 18.104 20.691 1.00 55.31 141 CYS A CA 1
ATOM 1114 C C . CYS A 1 141 ? -21.751 16.830 21.552 1.00 55.31 141 CYS A C 1
ATOM 1116 O O . CYS A 1 141 ? -22.848 16.485 21.996 1.00 55.31 141 CYS A O 1
ATOM 1118 N N . PRO A 1 142 ? -20.636 16.117 21.809 1.00 53.09 142 PRO A N 1
ATOM 1119 C CA . PRO A 1 142 ? -20.534 15.203 22.937 1.00 53.09 142 PRO A CA 1
ATOM 1120 C C . PRO A 1 142 ? -19.370 15.583 23.869 1.00 53.09 142 PRO A C 1
ATOM 1122 O O . PRO A 1 142 ? -18.212 15.500 23.484 1.00 53.09 142 PRO A O 1
ATOM 1125 N N . TRP A 1 143 ? -19.682 15.938 25.119 1.00 47.91 143 TRP A N 1
ATOM 1126 C CA . TRP A 1 143 ? -18.826 15.774 26.314 1.00 47.91 143 TRP A CA 1
ATOM 1127 C C . TRP A 1 143 ? -17.324 16.168 26.241 1.00 47.91 143 TRP A C 1
ATOM 1129 O O . TRP A 1 143 ? -16.525 15.655 27.022 1.00 47.91 143 TRP A O 1
ATOM 1139 N N . GLY A 1 144 ? -16.951 17.131 25.392 1.00 53.38 144 GLY A N 1
ATOM 1140 C CA . GLY A 1 144 ? -15.622 17.760 25.361 1.00 53.38 144 GLY A CA 1
ATOM 1141 C C . GLY A 1 144 ? -14.713 17.306 24.211 1.00 53.38 144 GLY A C 1
ATOM 1142 O O . GLY A 1 144 ? -14.770 16.169 23.750 1.00 53.38 144 GLY A O 1
ATOM 1143 N N . ALA A 1 145 ? -13.859 18.220 23.744 1.00 55.09 145 ALA A N 1
ATOM 1144 C CA . ALA A 1 145 ? -12.900 17.952 22.673 1.00 55.09 145 ALA A CA 1
ATOM 1145 C C . ALA A 1 145 ? -11.773 17.008 23.131 1.00 55.09 145 ALA A C 1
ATOM 1147 O O . ALA A 1 145 ? -11.301 17.090 24.269 1.00 55.09 145 ALA A O 1
ATOM 1148 N N . ALA A 1 146 ? -11.304 16.144 22.227 1.00 58.47 146 ALA A N 1
ATOM 1149 C CA . ALA A 1 146 ? -10.099 15.353 22.452 1.00 58.47 146 ALA A CA 1
ATOM 1150 C C . ALA A 1 146 ? -8.856 16.262 22.509 1.00 58.47 146 ALA A C 1
ATOM 1152 O O . ALA A 1 146 ? -8.844 17.365 21.964 1.00 58.47 146 ALA A O 1
ATOM 1153 N N . SER A 1 147 ? -7.785 15.813 23.172 1.00 68.12 147 SER A N 1
ATOM 1154 C CA . SER A 1 147 ? -6.550 16.600 23.216 1.00 68.12 147 SER A CA 1
ATOM 1155 C C . SER A 1 147 ? -5.882 16.632 21.831 1.00 68.12 147 SER A C 1
ATOM 1157 O O . SER A 1 147 ? -5.795 15.580 21.189 1.00 68.12 147 SER A O 1
ATOM 1159 N N . PRO A 1 148 ? -5.339 17.780 21.370 1.00 68.25 148 PRO A N 1
ATOM 1160 C CA . PRO A 1 148 ? -4.767 17.892 20.026 1.00 68.25 148 PRO A CA 1
ATOM 1161 C C . PRO A 1 148 ? -3.722 16.813 19.714 1.00 68.25 148 PRO A C 1
ATOM 1163 O O . PRO A 1 148 ? -3.701 16.253 18.623 1.00 68.25 148 PRO A O 1
ATOM 1166 N N . SER A 1 149 ? -2.888 16.445 20.691 1.00 70.94 149 SER A N 1
ATOM 1167 C CA . SER A 1 149 ? -1.871 15.396 20.545 1.00 70.94 149 SER A CA 1
ATOM 1168 C C . SER A 1 149 ? -2.452 14.019 20.195 1.00 70.94 149 SER A C 1
ATOM 1170 O O . SER A 1 149 ? -1.814 13.253 19.477 1.00 70.94 149 SER A O 1
ATOM 1172 N N . PHE A 1 150 ? -3.654 13.699 20.683 1.00 67.81 150 PHE A N 1
ATOM 1173 C CA . PHE A 1 150 ? -4.355 12.455 20.355 1.00 67.81 150 PHE A CA 1
ATOM 1174 C C . PHE A 1 150 ? -4.986 12.515 18.954 1.00 67.81 150 PHE A C 1
ATOM 1176 O O . PHE A 1 150 ? -5.032 11.508 18.251 1.00 67.81 150 PHE A O 1
ATOM 1183 N N . GLU A 1 151 ? -5.411 13.703 18.520 1.00 67.62 151 GLU A N 1
ATOM 1184 C CA . GLU A 1 151 ? -5.994 13.954 17.196 1.00 67.62 151 GLU A CA 1
ATOM 1185 C C . GLU A 1 151 ? -4.941 13.935 16.069 1.00 67.62 151 GLU A C 1
ATOM 1187 O O . GLU A 1 151 ? -5.201 13.433 14.979 1.00 67.62 151 GLU A O 1
ATOM 1192 N N . TRP A 1 152 ? -3.717 14.412 16.317 1.00 71.56 152 TRP A N 1
ATOM 1193 C CA . TRP A 1 152 ? -2.641 14.376 15.313 1.00 71.56 152 TRP A CA 1
ATOM 1194 C C . TRP A 1 152 ? -1.983 12.997 15.148 1.00 71.56 152 TRP A C 1
ATOM 1196 O O . TRP A 1 152 ? -1.368 12.736 14.112 1.00 71.56 152 TRP A O 1
ATOM 1206 N N . LEU A 1 153 ? -2.118 12.095 16.126 1.00 71.44 153 LEU A N 1
ATOM 1207 C CA . LEU A 1 153 ? -1.423 10.803 16.131 1.00 71.44 153 LEU A CA 1
ATOM 1208 C C . LEU A 1 153 ? -1.712 9.930 14.885 1.00 71.44 153 LEU A C 1
ATOM 1210 O O . LEU A 1 153 ? -0.747 9.456 14.281 1.00 71.44 153 LEU A O 1
ATOM 1214 N N . PRO A 1 154 ? -2.972 9.733 14.430 1.00 70.44 154 PRO A N 1
ATOM 1215 C CA . PRO A 1 154 ? -3.251 8.908 13.252 1.00 70.44 154 PRO A CA 1
ATOM 1216 C C . PRO A 1 154 ? -2.706 9.533 11.963 1.00 70.44 154 PRO A C 1
ATOM 1218 O O . PRO A 1 154 ? -2.226 8.817 11.088 1.00 70.44 154 PRO A O 1
ATOM 1221 N N . LEU A 1 155 ? -2.742 10.867 11.862 1.00 70.12 155 LEU A N 1
ATOM 1222 C CA . LEU A 1 155 ? -2.228 11.621 10.717 1.00 70.12 155 LEU A CA 1
ATOM 1223 C C . LEU A 1 155 ? -0.719 11.442 10.566 1.00 70.12 155 LEU A C 1
ATOM 1225 O O . LEU A 1 155 ? -0.249 11.094 9.484 1.00 70.12 155 LEU A O 1
ATOM 1229 N N . ILE A 1 156 ? 0.025 11.635 11.660 1.00 78.38 156 ILE A N 1
ATOM 1230 C CA . ILE A 1 156 ? 1.480 11.453 11.699 1.00 78.38 156 ILE A CA 1
ATOM 1231 C C . ILE A 1 156 ? 1.835 10.011 11.335 1.00 78.38 156 ILE A C 1
ATOM 1233 O O . ILE A 1 156 ? 2.717 9.795 10.508 1.00 78.38 156 ILE A O 1
ATOM 1237 N N . VAL A 1 157 ? 1.108 9.028 11.882 1.00 73.88 157 VAL A N 1
ATOM 1238 C CA . VAL A 1 157 ? 1.285 7.620 11.514 1.00 73.88 157 VAL A CA 1
ATOM 1239 C C . VAL A 1 157 ? 1.070 7.424 10.011 1.00 73.88 157 VAL A C 1
ATOM 1241 O O . VAL A 1 157 ? 2.033 7.094 9.326 1.00 73.88 157 VAL A O 1
ATOM 1244 N N . TYR A 1 158 ? -0.123 7.674 9.458 1.00 74.06 158 TYR A N 1
ATOM 1245 C CA . TYR A 1 158 ? -0.396 7.413 8.035 1.00 74.06 158 TYR A CA 1
ATOM 1246 C C . TYR A 1 158 ? 0.542 8.173 7.084 1.00 74.06 158 TYR A C 1
ATOM 1248 O O . TYR A 1 158 ? 0.943 7.619 6.057 1.00 74.06 158 TYR A O 1
ATOM 1256 N N . ALA A 1 159 ? 0.945 9.399 7.434 1.00 75.69 159 ALA A N 1
ATOM 1257 C CA . ALA A 1 159 ? 1.926 10.165 6.674 1.00 75.69 159 ALA A CA 1
ATOM 1258 C C . ALA A 1 159 ? 3.313 9.499 6.681 1.00 75.69 159 ALA A C 1
ATOM 1260 O O . ALA A 1 159 ? 3.930 9.387 5.623 1.00 75.69 159 ALA A O 1
ATOM 1261 N N . LEU A 1 160 ? 3.797 9.006 7.826 1.00 75.19 160 LEU A N 1
ATOM 1262 C CA . LEU A 1 160 ? 5.082 8.300 7.927 1.00 75.19 160 LEU A CA 1
ATOM 1263 C C . LEU A 1 160 ? 5.060 6.928 7.230 1.00 75.19 160 LEU A C 1
ATOM 1265 O O . LEU A 1 160 ? 6.031 6.582 6.554 1.00 75.19 160 LEU A O 1
ATOM 1269 N N . LEU A 1 161 ? 3.955 6.173 7.338 1.00 70.25 161 LEU A N 1
ATOM 1270 C CA . LEU A 1 161 ? 3.787 4.906 6.608 1.00 70.25 161 LEU A CA 1
ATOM 1271 C C . LEU A 1 161 ? 3.820 5.155 5.084 1.00 70.25 161 LEU A C 1
ATOM 1273 O O . LEU A 1 161 ? 4.523 4.484 4.334 1.00 70.25 161 LEU A O 1
ATOM 1277 N N . THR A 1 162 ? 3.092 6.161 4.600 1.00 71.00 162 THR A N 1
ATOM 1278 C CA . THR A 1 162 ? 2.988 6.396 3.150 1.00 71.00 162 THR A CA 1
ATOM 1279 C C . THR A 1 162 ? 4.264 7.025 2.576 1.00 71.00 162 THR A C 1
ATOM 1281 O O . THR A 1 162 ? 4.741 6.615 1.519 1.00 71.00 162 THR A O 1
ATOM 1284 N N . SER A 1 163 ? 4.852 8.004 3.274 1.00 72.12 163 SER A N 1
ATOM 1285 C CA . SER A 1 163 ? 6.017 8.748 2.774 1.00 72.12 163 SER A CA 1
ATOM 1286 C C . SER A 1 163 ? 7.325 7.961 2.832 1.00 72.12 163 SER A C 1
ATOM 1288 O O . SER A 1 163 ? 8.112 8.082 1.896 1.00 72.12 163 SER A O 1
ATOM 1290 N N . GLY A 1 164 ? 7.568 7.135 3.858 1.00 73.50 164 GLY A N 1
ATOM 1291 C CA . GLY A 1 164 ? 8.831 6.392 3.980 1.00 73.50 164 GLY A CA 1
ATOM 1292 C C . GLY A 1 164 ? 9.058 5.425 2.815 1.00 73.50 164 GLY A C 1
ATOM 1293 O O . GLY A 1 164 ? 10.124 5.436 2.200 1.00 73.50 164 GLY A O 1
ATOM 1294 N N . TYR A 1 165 ? 8.014 4.691 2.411 1.00 69.00 165 TYR A N 1
ATOM 1295 C CA . TYR A 1 165 ? 8.094 3.777 1.270 1.00 69.00 165 TYR A CA 1
ATOM 1296 C C . TYR A 1 165 ? 8.382 4.515 -0.045 1.00 69.00 165 TYR A C 1
ATOM 1298 O O . TYR A 1 165 ? 9.308 4.154 -0.773 1.00 69.00 165 TYR A O 1
ATOM 1306 N N . VAL A 1 166 ? 7.626 5.581 -0.329 1.00 72.62 166 VAL A N 1
ATOM 1307 C CA . VAL A 1 166 ? 7.801 6.392 -1.547 1.00 72.62 166 VAL A CA 1
ATOM 1308 C C . VAL A 1 166 ? 9.178 7.068 -1.569 1.00 72.62 166 VAL A C 1
ATOM 1310 O O . VAL A 1 166 ? 9.830 7.112 -2.613 1.00 72.62 166 VAL A O 1
ATOM 1313 N N . THR A 1 167 ? 9.665 7.541 -0.419 1.00 76.00 167 THR A N 1
ATOM 1314 C CA . THR A 1 167 ? 10.987 8.174 -0.288 1.00 76.00 167 THR A CA 1
ATOM 1315 C C . THR A 1 167 ? 12.108 7.159 -0.515 1.00 76.00 167 THR A C 1
ATOM 1317 O O . THR A 1 167 ? 12.981 7.403 -1.342 1.00 76.00 167 THR A O 1
ATOM 1320 N N . GLY A 1 168 ? 12.063 5.986 0.128 1.00 69.06 168 GLY A N 1
ATOM 1321 C CA . GLY A 1 168 ? 13.050 4.925 -0.102 1.00 69.06 168 GLY A CA 1
ATOM 1322 C C . GLY A 1 168 ? 13.076 4.465 -1.565 1.00 69.06 168 GLY A C 1
ATOM 1323 O O . GLY A 1 168 ? 14.140 4.384 -2.174 1.00 69.06 168 GLY A O 1
ATOM 1324 N N . TYR A 1 169 ? 11.903 4.263 -2.174 1.00 66.00 169 TYR A N 1
ATOM 1325 C CA . TYR A 1 169 ? 11.793 3.841 -3.574 1.00 66.00 169 TYR A CA 1
ATOM 1326 C C . TYR A 1 169 ? 12.336 4.897 -4.552 1.00 66.00 169 TYR A C 1
ATOM 1328 O O . TYR A 1 169 ? 13.083 4.572 -5.477 1.00 66.00 169 TYR A O 1
ATOM 1336 N N . THR A 1 170 ? 12.012 6.177 -4.338 1.00 72.25 170 THR A N 1
ATOM 1337 C CA . THR A 1 170 ? 12.527 7.270 -5.180 1.00 72.25 170 THR A CA 1
ATOM 1338 C C . THR A 1 1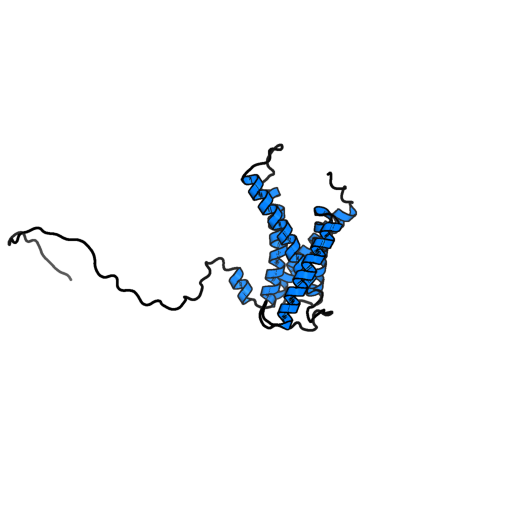70 ? 14.031 7.480 -5.011 1.00 72.25 170 THR A C 1
ATOM 1340 O O . THR A 1 170 ? 14.702 7.722 -6.012 1.00 72.25 170 THR A O 1
ATOM 1343 N N . LEU A 1 171 ? 14.588 7.316 -3.806 1.00 70.75 171 LEU A N 1
ATOM 1344 C CA . LEU A 1 171 ? 16.038 7.358 -3.576 1.00 70.75 171 LEU A CA 1
ATOM 1345 C C . LEU A 1 171 ? 16.783 6.205 -4.265 1.00 70.75 171 LEU A C 1
ATOM 1347 O O . LEU A 1 171 ? 17.860 6.434 -4.811 1.00 70.75 171 LEU A O 1
ATOM 1351 N N . LEU A 1 172 ? 16.208 4.997 -4.283 1.00 67.31 172 LEU A N 1
ATOM 1352 C CA . LEU A 1 172 ? 16.799 3.822 -4.936 1.00 67.31 172 LEU A CA 1
ATOM 1353 C C . LEU A 1 172 ? 16.734 3.890 -6.471 1.00 67.31 172 LEU A C 1
ATOM 1355 O O . LEU A 1 172 ? 17.690 3.505 -7.138 1.00 67.31 172 LEU A O 1
ATOM 1359 N N . GLY A 1 173 ? 15.619 4.361 -7.041 1.00 60.97 173 GLY A N 1
ATOM 1360 C CA . GLY A 1 173 ? 15.416 4.370 -8.495 1.00 60.97 173 GLY A CA 1
ATOM 1361 C C . GLY A 1 173 ? 15.849 5.657 -9.205 1.00 60.97 173 GLY A C 1
ATOM 1362 O O . GLY A 1 173 ? 16.407 5.602 -10.299 1.00 60.97 173 GLY A O 1
ATOM 1363 N N . ARG A 1 174 ? 15.546 6.832 -8.634 1.00 62.81 174 ARG A N 1
ATOM 1364 C CA . ARG A 1 174 ? 15.744 8.155 -9.264 1.00 62.81 174 ARG A CA 1
ATOM 1365 C C . ARG A 1 174 ? 15.951 9.245 -8.191 1.00 62.81 174 ARG A C 1
ATOM 1367 O O . ARG A 1 174 ? 15.064 10.086 -8.015 1.00 62.81 174 ARG A O 1
ATOM 1374 N N . PRO A 1 175 ? 17.107 9.301 -7.497 1.00 60.72 175 PRO A N 1
ATOM 1375 C CA . PRO A 1 175 ? 17.305 10.166 -6.323 1.00 60.72 175 PRO A CA 1
ATOM 1376 C C . PRO A 1 175 ? 17.083 11.667 -6.588 1.00 60.72 175 PRO A C 1
ATOM 1378 O O . PRO A 1 175 ? 16.675 12.403 -5.691 1.00 60.72 175 PRO A O 1
ATOM 1381 N N . ALA A 1 176 ? 17.251 12.127 -7.832 1.00 56.97 176 ALA A N 1
ATOM 1382 C CA . ALA A 1 176 ? 16.910 13.492 -8.237 1.00 56.97 176 ALA A CA 1
ATOM 1383 C C . ALA A 1 176 ? 15.413 13.840 -8.065 1.00 56.97 176 ALA A C 1
ATOM 1385 O O . ALA A 1 176 ? 15.091 14.980 -7.738 1.00 56.97 176 ALA A O 1
ATOM 1386 N N . LEU A 1 177 ? 14.490 12.882 -8.235 1.00 55.12 177 LEU A N 1
ATOM 1387 C CA . LEU A 1 177 ? 13.054 13.108 -8.008 1.00 55.12 177 LEU A CA 1
ATOM 1388 C C . LEU A 1 177 ? 12.726 13.238 -6.5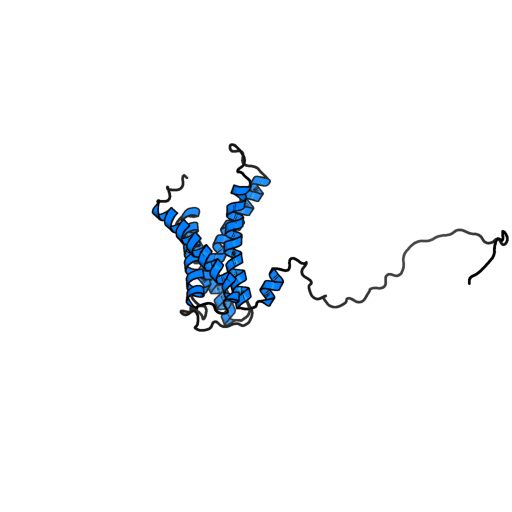16 1.00 55.12 177 LEU A C 1
ATOM 1390 O O . LEU A 1 177 ? 11.892 14.067 -6.153 1.00 55.12 177 LEU A O 1
ATOM 1394 N N . ALA A 1 178 ? 13.424 12.495 -5.649 1.00 55.72 178 ALA A N 1
ATOM 1395 C CA . ALA A 1 178 ? 13.298 12.659 -4.202 1.00 55.72 178 ALA A CA 1
ATOM 1396 C C . ALA A 1 178 ? 13.684 14.092 -3.782 1.00 55.72 178 ALA A C 1
ATOM 1398 O O . ALA A 1 178 ? 12.923 14.749 -3.071 1.00 55.72 178 ALA A O 1
ATOM 1399 N N . LEU A 1 179 ? 14.796 14.619 -4.315 1.00 55.50 179 LEU A N 1
ATOM 1400 C CA . LEU A 1 179 ? 15.246 16.003 -4.092 1.00 55.50 179 LEU A CA 1
ATOM 1401 C C . LEU A 1 179 ? 14.287 17.074 -4.642 1.00 55.50 179 LEU A C 1
ATOM 1403 O O . LEU A 1 179 ? 14.206 18.163 -4.080 1.00 55.50 179 LEU A O 1
ATOM 1407 N N . ILE A 1 180 ? 13.550 16.790 -5.720 1.00 52.69 180 ILE A N 1
ATOM 1408 C CA . ILE A 1 180 ? 12.515 17.701 -6.235 1.00 52.69 180 ILE A CA 1
ATOM 1409 C C . ILE A 1 180 ? 11.290 17.695 -5.309 1.00 52.69 180 ILE A C 1
ATOM 1411 O O . ILE A 1 180 ? 10.755 18.759 -5.014 1.00 52.69 180 ILE A O 1
ATOM 1415 N N . SER A 1 181 ? 10.887 16.528 -4.795 1.00 50.03 181 SER A N 1
ATOM 1416 C CA . SER A 1 181 ? 9.737 16.400 -3.884 1.00 50.03 181 SER A CA 1
ATOM 1417 C C . SER A 1 181 ? 9.964 17.022 -2.498 1.00 50.03 181 SER A C 1
ATOM 1419 O O . SER A 1 181 ? 9.028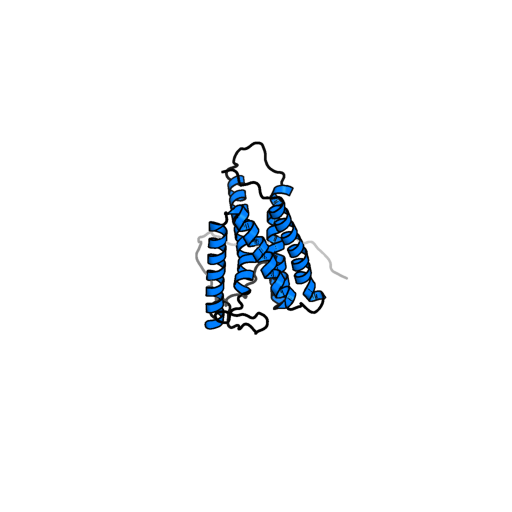 17.546 -1.899 1.00 50.03 181 SER A O 1
ATOM 1421 N N . SER A 1 182 ? 11.204 17.022 -1.997 1.00 45.62 182 SER A N 1
ATOM 1422 C CA . SER A 1 182 ? 11.570 17.665 -0.726 1.00 45.62 182 SER A CA 1
ATOM 1423 C C . SER A 1 182 ? 11.777 19.179 -0.846 1.00 45.62 182 SER A C 1
ATOM 1425 O O . SER A 1 182 ? 11.733 19.896 0.158 1.00 45.62 182 SER A O 1
ATOM 1427 N N . ARG A 1 183 ? 11.943 19.700 -2.068 1.00 42.59 183 ARG A N 1
ATOM 1428 C CA . ARG A 1 183 ? 12.041 21.136 -2.332 1.00 42.59 183 ARG A CA 1
ATOM 1429 C C . ARG A 1 183 ? 10.640 21.756 -2.343 1.00 42.59 183 ARG A C 1
ATOM 1431 O O . ARG A 1 183 ? 10.059 21.973 -3.401 1.00 42.59 183 ARG A O 1
ATOM 1438 N N . TRP A 1 184 ? 10.138 22.111 -1.156 1.00 41.34 184 TRP A N 1
ATOM 1439 C CA . TRP A 1 184 ? 8.934 22.938 -0.941 1.00 41.34 184 TRP A CA 1
ATOM 1440 C C . TRP A 1 184 ? 9.127 24.393 -1.431 1.00 41.34 184 TRP A C 1
ATOM 1442 O O . TRP A 1 184 ? 8.997 25.364 -0.690 1.00 41.34 184 TRP A O 1
ATOM 1452 N N . GLY A 1 185 ? 9.469 24.547 -2.709 1.00 42.53 185 GLY A N 1
ATOM 1453 C CA . GLY A 1 185 ? 9.499 25.797 -3.455 1.00 42.53 185 GLY A CA 1
ATOM 1454 C C . GLY A 1 185 ? 8.452 25.747 -4.563 1.00 42.53 185 GLY A C 1
ATOM 1455 O O . GLY A 1 185 ? 8.131 24.674 -5.071 1.00 42.53 185 GLY A O 1
ATOM 1456 N N . ARG A 1 186 ? 7.897 26.907 -4.932 1.00 36.81 186 ARG A N 1
ATOM 1457 C CA . ARG A 1 186 ? 6.863 27.006 -5.977 1.00 36.81 186 ARG A CA 1
ATOM 1458 C C . ARG A 1 186 ? 7.322 26.286 -7.257 1.00 36.81 186 ARG A C 1
ATOM 1460 O O . ARG A 1 186 ? 8.479 26.475 -7.634 1.00 36.81 186 ARG A O 1
ATOM 1467 N N . PRO A 1 187 ? 6.451 25.518 -7.940 1.00 38.53 187 PRO A N 1
ATOM 1468 C CA . PRO A 1 187 ? 6.823 24.845 -9.177 1.00 38.53 187 PRO A CA 1
ATOM 1469 C C . PRO A 1 187 ? 7.193 25.888 -10.235 1.00 38.53 187 PRO A C 1
ATOM 1471 O O . PRO A 1 187 ? 6.331 26.583 -10.776 1.00 38.53 187 PRO A O 1
ATOM 1474 N N . VAL A 1 188 ? 8.493 26.004 -10.509 1.00 41.25 188 VAL A N 1
ATOM 1475 C CA . VAL A 1 188 ? 9.014 26.779 -11.633 1.00 41.25 188 VAL A CA 1
ATOM 1476 C C . VAL A 1 188 ? 8.816 25.926 -12.876 1.00 41.25 188 VAL A C 1
ATOM 1478 O O . VAL A 1 188 ? 9.677 25.133 -13.254 1.00 41.25 188 VAL A O 1
ATOM 1481 N N . TRP A 1 189 ? 7.643 26.065 -13.487 1.00 33.88 189 TRP A N 1
ATOM 1482 C CA . TRP A 1 189 ? 7.446 25.627 -14.861 1.00 33.88 189 TRP A CA 1
ATOM 1483 C C . TRP A 1 189 ? 8.452 26.375 -15.748 1.00 33.88 189 TRP A C 1
ATOM 1485 O O . TRP A 1 189 ? 8.621 27.585 -15.555 1.00 33.88 189 TRP A O 1
ATOM 1495 N N . PRO A 1 190 ? 9.132 25.707 -16.699 1.00 33.19 190 PRO A N 1
ATOM 1496 C CA . PRO A 1 190 ? 9.919 26.424 -17.693 1.00 33.19 190 PRO A CA 1
ATOM 1497 C C . PRO A 1 190 ? 8.985 27.410 -18.415 1.00 33.19 190 PRO A C 1
ATOM 1499 O O . PRO A 1 190 ? 7.856 27.028 -18.743 1.00 33.19 190 PRO A O 1
ATOM 1502 N N . PRO A 1 191 ? 9.391 28.677 -18.611 1.00 33.22 191 PRO A N 1
ATOM 1503 C CA . PRO A 1 191 ? 8.501 29.681 -19.174 1.00 33.22 191 PRO A CA 1
ATOM 1504 C C . PRO A 1 191 ? 8.033 29.243 -20.564 1.00 33.22 191 PRO A C 1
ATOM 1506 O O . PRO A 1 191 ? 8.842 28.955 -21.446 1.00 33.22 191 PRO A O 1
ATOM 1509 N N . CYS A 1 192 ? 6.711 29.186 -20.744 1.00 30.91 192 CYS A N 1
ATOM 1510 C CA . CYS A 1 192 ? 6.116 29.069 -22.071 1.00 30.91 192 CYS A CA 1
ATOM 1511 C C . CYS A 1 192 ? 6.584 30.241 -22.942 1.00 30.91 192 CYS A C 1
ATOM 1513 O O . CYS A 1 192 ? 6.808 31.337 -22.428 1.00 30.91 192 CYS A O 1
ATOM 1515 N N . CYS A 1 193 ? 6.723 29.981 -24.244 1.00 35.53 193 CYS A N 1
ATOM 1516 C CA . CYS A 1 193 ? 7.285 30.898 -25.233 1.00 35.53 193 CYS A CA 1
ATOM 1517 C C . CYS A 1 193 ? 6.789 32.346 -25.088 1.00 35.53 193 CYS A C 1
ATOM 1519 O O . CYS A 1 193 ? 5.600 32.588 -24.871 1.00 35.53 193 CYS A O 1
ATOM 1521 N N . GLU A 1 194 ? 7.715 33.289 -25.267 1.00 34.50 194 GLU A N 1
ATOM 1522 C CA . GLU A 1 194 ? 7.462 34.729 -25.226 1.00 34.50 194 GLU A CA 1
ATOM 1523 C C . GLU A 1 194 ? 6.270 35.121 -26.111 1.00 34.50 194 GLU A C 1
ATOM 1525 O O . GLU A 1 194 ? 6.227 34.811 -27.304 1.00 34.50 194 GLU A O 1
ATOM 1530 N N . GLN A 1 195 ? 5.310 35.848 -25.536 1.00 36.94 195 GLN A N 1
ATOM 1531 C CA . GLN A 1 195 ? 4.328 36.589 -26.322 1.00 36.94 195 GLN A CA 1
ATOM 1532 C C . GLN A 1 195 ? 4.904 37.975 -26.645 1.00 36.94 195 GLN A C 1
ATOM 1534 O O . GLN A 1 195 ? 5.368 38.653 -25.726 1.00 36.94 195 GLN A O 1
ATOM 1539 N N . PRO A 1 196 ? 4.870 38.430 -27.911 1.00 36.34 196 PRO A N 1
ATOM 1540 C CA . PRO A 1 196 ? 5.419 39.729 -28.278 1.00 36.34 196 PRO A CA 1
ATOM 1541 C C . PRO A 1 196 ? 4.578 40.866 -27.682 1.00 36.34 196 PRO A C 1
ATOM 1543 O O . PRO A 1 196 ? 3.346 40.857 -27.769 1.00 36.34 196 PRO A O 1
ATOM 1546 N N . GLU A 1 197 ? 5.245 41.857 -27.083 1.00 38.69 197 GLU A N 1
ATOM 1547 C CA . GLU A 1 197 ? 4.581 42.970 -26.401 1.00 38.69 197 GLU A CA 1
ATOM 1548 C C . GLU A 1 197 ? 3.654 43.759 -27.334 1.00 38.69 197 GLU A C 1
ATOM 1550 O O . GLU A 1 197 ? 4.060 44.334 -28.348 1.00 38.69 197 GLU A O 1
ATOM 1555 N N . ARG A 1 198 ? 2.379 43.851 -26.947 1.00 36.09 198 ARG A N 1
ATOM 1556 C CA . ARG A 1 198 ? 1.394 44.660 -27.661 1.00 36.09 198 ARG A CA 1
ATOM 1557 C C . ARG A 1 198 ? 1.469 46.105 -27.168 1.00 36.09 198 ARG A C 1
ATOM 1559 O O . ARG A 1 198 ? 0.901 46.437 -26.129 1.00 36.09 198 ARG A O 1
ATOM 1566 N N . SER A 1 199 ? 2.165 46.943 -27.938 1.00 37.31 199 SER A N 1
ATOM 1567 C CA . SER A 1 199 ? 2.264 48.401 -27.765 1.00 37.31 199 SER A CA 1
ATOM 1568 C C . SER A 1 199 ? 0.944 49.027 -27.292 1.00 37.31 199 SER A C 1
ATOM 1570 O O . SER A 1 199 ? -0.033 49.082 -28.043 1.00 37.31 199 SER A O 1
ATOM 1572 N N . LYS A 1 200 ? 0.919 49.525 -26.049 1.00 37.00 200 LYS A N 1
ATOM 1573 C CA . LYS A 1 200 ? -0.142 50.414 -25.564 1.00 37.00 200 LYS A CA 1
ATOM 1574 C C . LYS A 1 200 ? 0.241 51.851 -25.883 1.00 37.00 200 LYS A C 1
ATOM 1576 O O . LYS A 1 200 ? 0.983 52.480 -25.132 1.00 37.00 200 LYS A O 1
ATOM 1581 N N . ARG A 1 201 ? -0.311 52.369 -26.977 1.00 39.28 201 ARG A N 1
ATOM 1582 C CA . ARG A 1 201 ? -0.373 53.804 -27.237 1.00 39.28 201 ARG A CA 1
ATOM 1583 C C . ARG A 1 201 ? -1.839 54.239 -27.338 1.00 39.28 201 ARG A C 1
ATOM 1585 O O . ARG A 1 201 ? -2.646 53.541 -27.943 1.00 39.28 201 ARG A O 1
ATOM 1592 N N . ASP A 1 202 ? -2.097 55.402 -26.746 1.00 37.56 202 ASP A N 1
ATOM 1593 C CA . ASP A 1 202 ? -3.213 56.324 -26.990 1.00 37.56 202 ASP A CA 1
ATOM 1594 C C . ASP A 1 202 ? -4.597 56.093 -26.332 1.00 37.56 202 ASP A C 1
ATOM 1596 O O . ASP A 1 202 ? -5.046 54.978 -26.078 1.00 37.56 202 ASP A O 1
ATOM 1600 N N . HIS A 1 203 ? -5.245 57.247 -26.082 1.00 36.44 203 HIS A N 1
ATOM 1601 C CA . HIS A 1 203 ? -6.525 57.527 -25.395 1.00 36.44 203 HIS A CA 1
ATOM 1602 C C . HIS A 1 203 ? -6.518 57.406 -23.851 1.00 36.44 203 HIS A C 1
ATOM 1604 O O . HIS A 1 203 ? -6.255 56.343 -23.303 1.00 36.44 203 HIS A O 1
ATOM 1610 N N . ALA A 1 204 ? -6.851 58.441 -23.063 1.00 34.72 204 ALA A N 1
ATOM 1611 C CA . ALA A 1 204 ? -7.171 59.860 -23.327 1.00 34.72 204 ALA A CA 1
ATOM 1612 C C . ALA A 1 204 ? -6.693 60.705 -22.108 1.00 34.72 204 ALA A C 1
ATOM 1614 O O . ALA A 1 204 ? -6.460 60.130 -21.050 1.00 34.72 204 ALA A O 1
ATOM 1615 N N . THR A 1 205 ? -6.444 62.020 -22.189 1.00 33.34 205 THR A N 1
ATOM 1616 C CA . THR A 1 205 ? -7.464 63.094 -22.114 1.00 33.34 205 THR A CA 1
ATOM 1617 C C . THR A 1 205 ? -6.962 64.452 -22.657 1.00 33.34 205 THR A C 1
ATOM 1619 O O . THR A 1 205 ? -5.769 64.729 -22.715 1.00 33.34 205 THR A O 1
ATOM 1622 N N . SER A 1 206 ? -7.913 65.322 -23.010 1.00 30.91 206 SER A N 1
ATOM 1623 C CA . SER A 1 206 ? -7.788 66.760 -23.344 1.00 30.91 206 SER A CA 1
ATOM 1624 C C . SER A 1 206 ? -8.867 67.512 -22.511 1.00 30.91 206 SER A C 1
ATOM 1626 O O . SER A 1 206 ? -9.731 66.795 -21.990 1.00 30.91 206 SER A O 1
ATOM 1628 N N . PRO A 1 207 ? -8.935 68.864 -22.368 1.00 44.66 207 PRO A N 1
ATOM 1629 C CA . PRO A 1 207 ? -8.149 69.922 -23.023 1.00 44.66 207 PRO A CA 1
ATOM 1630 C C . PRO A 1 207 ? -7.652 71.102 -22.129 1.00 44.66 207 PRO A C 1
ATOM 1632 O O . PRO A 1 207 ? -8.029 71.245 -20.974 1.00 44.66 207 PRO A O 1
ATOM 1635 N N . ALA A 1 208 ? -6.865 71.989 -22.761 1.00 34.34 208 ALA A N 1
ATOM 1636 C CA . ALA A 1 208 ? -6.755 73.453 -22.574 1.00 34.34 208 ALA A CA 1
ATOM 1637 C C . ALA A 1 208 ? -6.510 74.101 -21.184 1.00 34.34 208 ALA A C 1
ATOM 1639 O O . ALA A 1 208 ? -7.403 74.157 -20.344 1.00 34.34 208 ALA A O 1
ATOM 1640 N N . ASN A 1 209 ? -5.396 74.851 -21.067 1.00 34.53 209 ASN A N 1
ATOM 1641 C CA . ASN A 1 209 ? -5.469 76.303 -20.802 1.00 34.53 209 ASN A CA 1
ATOM 1642 C C . ASN A 1 209 ? -4.181 77.071 -21.199 1.00 34.53 209 ASN A C 1
ATOM 1644 O O . ASN A 1 209 ? -3.106 76.484 -21.297 1.00 34.53 209 ASN A O 1
ATOM 1648 N N . SER A 1 210 ? -4.311 78.380 -21.445 1.00 35.25 210 SER A N 1
ATOM 1649 C CA . SER A 1 210 ? -3.234 79.353 -21.745 1.00 35.25 210 SER A CA 1
ATOM 1650 C C . SER A 1 210 ? -2.377 79.683 -20.493 1.00 35.25 210 SER A C 1
ATOM 1652 O O . SER A 1 210 ? -2.754 79.296 -19.394 1.00 35.25 210 SER A O 1
ATOM 1654 N N . THR A 1 211 ? -1.229 80.386 -20.492 1.00 36.12 211 THR A N 1
ATOM 1655 C CA . THR A 1 211 ? -0.672 81.494 -21.323 1.00 36.12 211 THR A CA 1
ATOM 1656 C C . THR A 1 211 ? 0.856 81.633 -20.998 1.00 36.12 211 THR A C 1
ATOM 1658 O O . THR A 1 211 ? 1.316 80.929 -20.099 1.00 36.12 211 THR A O 1
ATOM 1661 N N . PRO A 1 212 ? 1.683 82.469 -21.676 1.00 44.44 212 PRO A N 1
ATOM 1662 C CA . PRO A 1 212 ? 3.153 82.360 -21.620 1.00 44.44 212 PRO A CA 1
ATOM 1663 C C . PRO A 1 212 ? 3.902 83.397 -20.748 1.00 44.44 212 PRO A C 1
ATOM 1665 O O . PRO A 1 212 ? 3.488 84.547 -20.649 1.00 44.44 212 PRO A O 1
ATOM 1668 N N . GLY A 1 213 ? 5.101 83.004 -20.285 1.00 30.34 213 GLY A N 1
ATOM 1669 C CA . GLY A 1 213 ? 6.233 83.887 -19.946 1.00 30.34 213 GLY A CA 1
ATOM 1670 C C . GLY A 1 213 ? 6.341 84.405 -18.501 1.00 30.34 213 GLY A C 1
ATOM 1671 O O . GLY A 1 213 ? 5.391 84.963 -17.974 1.00 30.34 213 GLY A O 1
ATOM 1672 N N . ASP A 1 214 ? 7.538 84.299 -17.904 1.00 35.94 214 ASP A N 1
ATOM 1673 C CA . ASP A 1 214 ? 8.341 85.480 -17.516 1.00 35.94 214 ASP A CA 1
ATOM 1674 C C . ASP A 1 214 ? 9.826 85.101 -17.289 1.00 35.94 214 ASP A C 1
ATOM 1676 O O . ASP A 1 214 ? 10.177 83.952 -17.014 1.00 35.94 214 ASP A O 1
ATOM 1680 N N . HIS A 1 215 ? 10.712 86.083 -17.432 1.00 34.94 215 HIS A N 1
ATOM 1681 C CA . HIS A 1 215 ? 12.137 86.034 -17.116 1.00 34.94 215 HIS A CA 1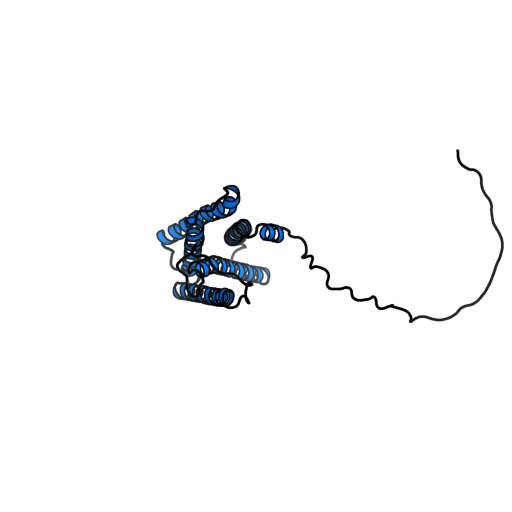
ATOM 1682 C C . HIS A 1 215 ? 12.425 86.467 -15.656 1.00 34.94 215 HIS A C 1
ATOM 1684 O O . HIS A 1 215 ? 11.596 87.048 -14.972 1.00 34.94 215 HIS A O 1
ATOM 1690 N N . ARG A 1 216 ? 13.712 86.342 -15.277 1.00 34.84 216 ARG A N 1
ATOM 1691 C CA . ARG A 1 216 ? 14.460 87.073 -14.217 1.00 34.84 216 ARG A CA 1
ATOM 1692 C C . ARG A 1 216 ? 14.383 86.612 -12.752 1.00 34.84 216 ARG A C 1
ATOM 1694 O O . ARG A 1 216 ? 13.328 86.535 -12.151 1.00 34.84 216 ARG A O 1
ATOM 1701 N N . ALA A 1 217 ? 15.591 86.652 -12.153 1.00 37.53 217 ALA A N 1
ATOM 1702 C CA . ALA A 1 217 ? 15.896 86.871 -10.722 1.00 37.53 217 ALA A CA 1
ATOM 1703 C C . ALA A 1 217 ? 15.469 85.736 -9.753 1.00 37.53 217 ALA A C 1
ATOM 1705 O O . ALA A 1 217 ? 14.477 85.079 -9.984 1.00 37.53 217 ALA A O 1
ATOM 1706 N N . ARG A 1 218 ? 16.116 85.413 -8.618 1.00 41.94 218 ARG A N 1
ATOM 1707 C CA . ARG A 1 218 ? 17.326 85.835 -7.852 1.00 41.94 218 ARG A CA 1
ATOM 1708 C C . ARG A 1 218 ? 17.607 84.678 -6.834 1.00 41.94 218 ARG A C 1
ATOM 1710 O O . ARG A 1 218 ? 16.687 83.932 -6.545 1.00 41.94 218 ARG A O 1
ATOM 1717 N N . ARG A 1 219 ? 18.777 84.454 -6.206 1.00 42.47 219 ARG A N 1
ATOM 1718 C CA . ARG A 1 219 ? 20.080 85.156 -6.149 1.00 42.47 219 ARG A CA 1
ATOM 1719 C C . ARG A 1 219 ? 21.206 84.165 -5.746 1.00 42.47 219 ARG A C 1
ATOM 1721 O O . ARG A 1 219 ? 20.988 83.297 -4.918 1.00 42.47 219 ARG A O 1
ATOM 1728 N N . ARG A 1 220 ? 22.424 84.392 -6.259 1.00 39.75 220 ARG A N 1
ATOM 1729 C CA . ARG A 1 220 ? 23.759 83.976 -5.751 1.00 39.75 220 ARG A CA 1
ATOM 1730 C C . ARG A 1 220 ? 23.877 83.525 -4.272 1.00 39.75 220 ARG A C 1
ATOM 1732 O O . ARG A 1 220 ? 23.505 84.308 -3.399 1.00 39.75 220 ARG A O 1
ATOM 1739 N N . ARG A 1 221 ? 24.637 82.437 -4.040 1.00 43.25 221 ARG A N 1
ATOM 1740 C CA . ARG A 1 221 ? 25.764 82.210 -3.074 1.00 43.25 221 ARG A CA 1
ATOM 1741 C C . ARG A 1 221 ? 25.989 80.682 -2.974 1.00 43.25 221 ARG A C 1
ATOM 1743 O O . ARG A 1 221 ? 25.002 79.973 -2.896 1.00 43.25 221 ARG A O 1
ATOM 1750 N N . GLY A 1 222 ? 27.191 80.104 -2.969 1.00 37.00 222 GLY A N 1
ATOM 1751 C CA . GLY A 1 222 ? 28.550 80.597 -3.226 1.00 37.00 222 GLY A CA 1
ATOM 1752 C C . GLY A 1 222 ? 29.561 79.434 -3.107 1.00 37.00 222 GLY A C 1
ATOM 1753 O O . GLY A 1 222 ? 29.245 78.456 -2.450 1.00 37.00 222 GLY A O 1
ATOM 1754 N N . LEU A 1 223 ? 30.717 79.558 -3.783 1.00 43.38 223 LEU A N 1
ATOM 1755 C CA . LEU A 1 223 ? 32.096 79.188 -3.367 1.00 43.38 223 LEU A CA 1
ATOM 1756 C C . LEU A 1 223 ? 32.288 77.980 -2.402 1.00 43.38 223 LEU A C 1
ATOM 1758 O O . LEU A 1 223 ? 31.706 77.981 -1.328 1.00 43.38 223 LEU A O 1
ATOM 1762 N N . ARG A 1 224 ? 33.208 77.020 -2.605 1.00 40.91 224 ARG A N 1
ATOM 1763 C CA . ARG A 1 224 ? 34.277 76.789 -3.614 1.00 40.91 224 ARG A CA 1
ATOM 1764 C C . ARG A 1 224 ? 34.711 75.283 -3.564 1.00 40.91 224 ARG A C 1
ATOM 1766 O O . ARG A 1 224 ? 34.099 74.552 -2.791 1.00 40.91 224 ARG A O 1
ATOM 1773 N N . PRO A 1 225 ? 35.650 74.795 -4.410 1.00 46.97 225 PRO A N 1
ATOM 1774 C CA . PRO A 1 225 ? 35.783 73.365 -4.733 1.00 46.97 225 PRO A CA 1
ATOM 1775 C C . PRO A 1 225 ? 36.816 72.590 -3.891 1.00 46.97 225 PRO A C 1
ATOM 1777 O O . PRO A 1 225 ? 37.444 73.146 -2.995 1.00 46.97 225 PRO A O 1
ATOM 1780 N N . ALA A 1 226 ? 36.963 71.315 -4.265 1.00 39.66 226 ALA A N 1
ATOM 1781 C CA . ALA A 1 226 ? 37.989 70.352 -3.874 1.00 39.66 226 ALA A CA 1
ATOM 1782 C C . ALA A 1 226 ? 39.426 70.897 -3.797 1.00 39.66 226 ALA A C 1
ATOM 1784 O O . ALA A 1 226 ? 39.851 71.632 -4.691 1.00 39.66 226 ALA A O 1
ATOM 1785 N N . GLU A 1 227 ? 40.162 70.402 -2.800 1.00 42.88 227 GLU A N 1
ATOM 1786 C CA . GLU A 1 227 ? 41.209 69.382 -3.007 1.00 42.88 227 GLU A CA 1
ATOM 1787 C C . GLU A 1 227 ? 40.905 68.170 -2.102 1.00 42.88 227 GLU A C 1
ATOM 1789 O O . GLU A 1 227 ? 40.184 68.380 -1.095 1.00 42.88 227 GLU A O 1
#

pLDDT: mean 71.43, std 20.46, range [30.34, 96.81]

Radius of gyration: 31.7 Å; chains: 1; bounding box: 65×101×55 Å

Secondary structure (DSSP, 8-state):
-PPP---HHHHHHHHHHHHHHHHHHHHHHHGGGGT---HHHHHHHHHHHHHHHHHHHHHHT-HHHHHHHHHHHHHHHHHHHHHHHHHSTTT-S----GGGPPEETTEETHHHHHHHHHHHHHHHHHHHHHHHHHHHHS---SS-PPPHHHHHHHHHHHHHHHHHHHHHHHHHH-HHHHHHHH--S---PPPP-PPPP------------------------------

Sequence (227 aa):
MKPPPASRVWRALVVVLFWAYALLNTYFTFSPLLGSTPRLAFILVPLVMAGFSLSHAMYMLGLRHALAFFALAALISLAFEAAGVATGAVYGPYHYTDFLDPKLFDVPLLVPLSWFMIIYPGYALVNYLAYRALEARWPPCPWGAASPSFEWLPLIVYALLTSGYVTGYTLLGRPALALISSRWGRPVWPPCCEQPERSKRDHATSPANSTPGDHRARRRRGLRPAE